Protein 3F8H (pdb70)

Structure (mmCIF, N/CA/C/O backbone):
data_3F8H
#
_entry.id   3F8H
#
_cell.length_a   63.310
_cell.length_b   63.310
_cell.length_c   196.090
_cell.angle_alpha   90.000
_cell.angle_beta   90.000
_cell.angle_gamma   90.000
#
_symmetry.space_group_name_H-M   'P 43 21 2'
#
loop_
_entity.id
_entity.type
_entity.pdbx_description
1 polymer 'putative polyketide cyclase'
2 non-polymer 'CALCIUM ION'
3 non-polymer (4S)-2-METHYL-2,4-PENTANEDIOL
4 non-polymer (4R)-2-METHYLPENTANE-2,4-DIOL
5 non-polymer 'ACETATE ION'
6 water water
#
loop_
_atom_site.group_PDB
_atom_site.id
_atom_site.type_symbol
_atom_site.label_atom_id
_atom_site.label_alt_id
_atom_site.label_comp_id
_atom_site.label_asym_id
_atom_site.label_entity_id
_atom_site.label_seq_id
_atom_site.pdbx_PDB_ins_code
_atom_site.Cartn_x
_atom_site.Cartn_y
_atom_site.Cartn_z
_atom_site.occupancy
_atom_site.B_iso_or_equiv
_atom_site.auth_seq_id
_atom_site.auth_comp_id
_atom_site.auth_asym_id
_atom_site.auth_atom_id
_atom_site.pdbx_PDB_model_num
ATOM 1 N N . ASN A 1 14 ? 23.628 6.518 40.340 1.00 72.05 -5 ASN A N 1
ATOM 2 C CA . ASN A 1 14 ? 23.102 7.481 39.324 1.00 71.22 -5 ASN A CA 1
ATOM 3 C C . ASN A 1 14 ? 23.953 7.577 38.051 1.00 69.00 -5 ASN A C 1
ATOM 4 O O . ASN A 1 14 ? 25.099 8.058 38.058 1.00 70.10 -5 ASN A O 1
ATOM 9 N N . LEU A 1 15 ? 23.393 7.109 36.945 1.00 65.41 -4 LEU A N 1
ATOM 10 C CA . LEU A 1 15 ? 24.122 7.224 35.673 1.00 61.55 -4 LEU A CA 1
ATOM 11 C C . LEU A 1 15 ? 23.591 8.325 34.776 1.00 53.86 -4 LEU A C 1
ATOM 12 O O . LEU A 1 15 ? 22.527 8.900 34.976 1.00 52.87 -4 LEU A O 1
ATOM 17 N N . TYR A 1 16 ? 24.415 8.585 33.788 1.00 46.17 -3 TYR A N 1
ATOM 18 C CA . TYR A 1 16 ? 24.186 9.628 32.837 1.00 41.68 -3 TYR A CA 1
ATOM 19 C C . TYR A 1 16 ? 23.892 9.130 31.427 1.00 38.29 -3 TYR A C 1
ATOM 20 O O . TYR A 1 16 ? 24.232 8.004 31.030 1.00 37.27 -3 TYR A O 1
ATOM 29 N N . PHE A 1 17 ? 23.205 9.976 30.677 1.00 38.46 -2 PHE A N 1
ATOM 30 C CA . PHE A 1 17 ? 23.048 9.697 29.265 1.00 37.30 -2 PHE A CA 1
ATOM 31 C C . PHE A 1 17 ? 23.286 10.993 28.545 1.00 38.14 -2 PHE A C 1
ATOM 32 O O . PHE A 1 17 ? 23.175 12.093 29.105 1.00 37.68 -2 PHE A O 1
ATOM 40 N N . GLN A 1 18 ? 23.624 10.835 27.278 1.00 38.88 -1 GLN A N 1
ATOM 41 C CA . GLN A 1 18 ? 23.849 11.937 26.399 1.00 40.05 -1 GLN A CA 1
ATOM 42 C C . GLN A 1 18 ? 22.745 12.061 25.398 1.00 40.86 -1 GLN A C 1
ATOM 43 O O . GLN A 1 18 ? 22.323 11.100 24.800 1.00 41.03 -1 GLN A O 1
ATOM 49 N N . GLY A 1 19 ? 22.209 13.258 25.302 1.00 43.27 0 GLY A N 1
ATOM 50 C CA . GLY A 1 19 ? 21.175 13.546 24.326 1.00 46.28 0 GLY A CA 1
ATOM 51 C C . GLY A 1 19 ? 21.985 14.114 23.180 1.00 50.62 0 GLY A C 1
ATOM 52 O O . GLY A 1 19 ? 22.308 15.313 23.170 1.00 53.30 0 GLY A O 1
ATOM 61 N N . ASN A 1 21 ? 21.222 14.363 19.908 1.00 55.69 2 ASN A N 1
ATOM 62 C CA . ASN A 1 21 ? 20.457 15.205 18.997 1.00 53.56 2 ASN A CA 1
ATOM 63 C C . ASN A 1 21 ? 19.880 16.323 19.793 1.00 51.08 2 ASN A C 1
ATOM 64 O O . ASN A 1 21 ? 18.960 16.162 20.537 1.00 54.82 2 ASN A O 1
ATOM 69 N N . ASP A 1 22 ? 20.431 17.480 19.563 1.00 49.93 3 ASP A N 1
ATOM 70 C CA . ASP A 1 22 ? 20.106 18.689 20.338 1.00 49.76 3 ASP A CA 1
ATOM 71 C C . ASP A 1 22 ? 19.140 19.635 19.646 1.00 45.51 3 ASP A C 1
ATOM 72 O O . ASP A 1 22 ? 19.387 20.850 19.444 1.00 44.53 3 ASP A O 1
ATOM 77 N N . THR A 1 23 ? 18.032 19.023 19.252 1.00 42.37 4 THR A N 1
ATOM 78 C CA . THR A 1 23 ? 16.951 19.703 18.543 1.00 41.15 4 THR A CA 1
ATOM 79 C C . THR A 1 23 ? 16.437 20.939 19.287 1.00 39.41 4 THR A C 1
ATOM 80 O O . THR A 1 23 ? 16.235 21.998 18.683 1.00 39.00 4 THR A O 1
ATOM 84 N N . ILE A 1 24 ? 16.316 20.831 20.604 1.00 38.06 5 ILE A N 1
ATOM 85 C CA . ILE A 1 24 ? 15.747 21.918 21.404 1.00 37.26 5 ILE A CA 1
ATOM 86 C C . ILE A 1 24 ? 16.720 23.115 21.422 1.00 38.48 5 ILE A C 1
ATOM 87 O O . ILE A 1 24 ? 16.330 24.274 21.220 1.00 39.29 5 ILE A O 1
ATOM 92 N N . ALA A 1 25 ? 17.993 22.809 21.620 1.00 39.04 6 ALA A N 1
ATOM 93 C CA . ALA A 1 25 ? 19.059 23.814 21.610 1.00 38.93 6 ALA A CA 1
ATOM 94 C C . ALA A 1 25 ? 19.119 24.509 20.241 1.00 39.73 6 ALA A C 1
ATOM 95 O O . ALA A 1 25 ? 19.202 25.724 20.148 1.00 40.17 6 ALA A O 1
ATOM 97 N N . ARG A 1 26 ? 19.026 23.728 19.180 1.00 40.28 7 ARG A N 1
ATOM 98 C CA A ARG A 1 26 ? 19.078 24.299 17.831 0.50 40.40 7 ARG A CA 1
ATOM 99 C CA B ARG A 1 26 ? 19.067 24.280 17.822 0.50 40.26 7 ARG A CA 1
ATOM 100 C C . ARG A 1 26 ? 17.905 25.234 17.597 1.00 40.73 7 ARG A C 1
ATOM 101 O O . ARG A 1 26 ? 18.063 26.324 17.043 1.00 40.09 7 ARG A O 1
ATOM 116 N N . TYR A 1 27 ? 16.758 24.813 18.092 1.00 39.84 8 TYR A N 1
ATOM 117 C CA . TYR A 1 27 ? 15.530 25.558 17.962 1.00 39.32 8 TYR A CA 1
ATOM 118 C C . TYR A 1 27 ? 15.639 26.933 18.611 1.00 41.01 8 TYR A C 1
ATOM 119 O O . TYR A 1 27 ? 15.307 27.959 18.012 1.00 40.70 8 TYR A O 1
ATOM 128 N N . PHE A 1 28 ? 16.133 26.956 19.836 1.00 41.28 9 PHE A N 1
ATOM 129 C CA . PHE A 1 28 ? 16.272 28.231 20.558 1.00 41.06 9 PHE A CA 1
ATOM 130 C C . PHE A 1 28 ? 17.405 29.082 20.053 1.00 41.22 9 PHE A C 1
ATOM 131 O O . PHE A 1 28 ? 17.320 30.305 20.072 1.00 41.50 9 PHE A O 1
ATOM 139 N N . ASP A 1 29 ? 18.471 28.423 19.618 1.00 40.73 10 ASP A N 1
ATOM 140 C CA . ASP A 1 29 ? 19.602 29.121 19.005 1.00 41.17 10 ASP A CA 1
ATOM 141 C C . ASP A 1 29 ? 19.128 29.827 17.733 1.00 40.14 10 ASP A C 1
ATOM 142 O O . ASP A 1 29 ? 19.505 30.969 17.452 1.00 39.16 10 ASP A O 1
ATOM 147 N N . ALA A 1 30 ? 18.294 29.145 16.964 1.00 38.25 11 ALA A N 1
ATOM 148 C CA . ALA A 1 30 ? 17.758 29.737 15.699 1.00 38.13 11 ALA A CA 1
ATOM 149 C C . ALA A 1 30 ? 16.888 30.962 16.043 1.00 38.53 11 ALA A C 1
ATOM 150 O O . ALA A 1 30 ? 16.982 32.027 15.438 1.00 39.16 11 ALA A O 1
ATOM 152 N N . PHE A 1 31 ? 16.038 30.793 17.046 1.00 40.91 12 PHE A N 1
ATOM 153 C CA . PHE A 1 31 ? 15.192 31.870 17.564 1.00 40.33 12 PHE A CA 1
ATOM 154 C C . PHE A 1 31 ? 16.016 33.116 17.877 1.00 40.34 12 PHE A C 1
ATOM 155 O O . PHE A 1 31 ? 15.714 34.208 17.430 1.00 40.63 12 PHE A O 1
ATOM 163 N N . ASN A 1 32 ? 17.072 32.920 18.651 1.00 41.49 13 ASN A N 1
ATOM 164 C CA . ASN A 1 32 ? 17.936 34.000 19.072 1.00 40.79 13 ASN A CA 1
ATOM 165 C C . ASN A 1 32 ? 18.611 34.701 17.896 1.00 42.30 13 ASN A C 1
ATOM 166 O O . ASN A 1 32 ? 18.916 35.888 17.976 1.00 41.73 13 ASN A O 1
ATOM 171 N N . ALA A 1 33 ? 18.876 33.927 16.844 1.00 41.99 14 ALA A N 1
ATOM 172 C CA . ALA A 1 33 ? 19.565 34.394 15.646 1.00 42.78 14 ALA A CA 1
ATOM 173 C C . ALA A 1 33 ? 18.590 35.001 14.669 1.00 43.99 14 ALA A C 1
ATOM 174 O O . ALA A 1 33 ? 18.976 35.521 13.634 1.00 45.47 14 ALA A O 1
ATOM 176 N N . GLY A 1 34 ? 17.322 34.900 14.989 1.00 43.21 15 GLY A N 1
ATOM 177 C CA . GLY A 1 34 ? 16.276 35.436 14.136 1.00 44.62 15 GLY A CA 1
ATOM 178 C C . GLY A 1 34 ? 16.123 34.596 12.878 1.00 45.67 15 GLY A C 1
ATOM 179 O O . GLY A 1 34 ? 15.710 35.077 11.816 1.00 46.02 15 GLY A O 1
ATOM 180 N N . ASP A 1 35 ? 16.472 33.325 13.013 1.00 42.27 16 ASP A N 1
ATOM 181 C CA . ASP A 1 35 ? 16.449 32.412 11.897 1.00 41.74 16 ASP A CA 1
ATOM 182 C C . ASP A 1 35 ? 15.267 31.495 11.906 1.00 41.22 16 ASP A C 1
ATOM 183 O O . ASP A 1 35 ? 15.357 30.370 12.353 1.00 40.89 16 ASP A O 1
ATOM 188 N N . THR A 1 36 ? 14.141 31.968 11.412 1.00 41.62 17 THR A N 1
ATOM 189 C CA . THR A 1 36 ? 12.943 31.111 11.405 1.00 41.95 17 THR A CA 1
ATOM 190 C C . THR A 1 36 ? 13.134 29.840 10.610 1.00 41.80 17 THR A C 1
ATOM 191 O O . THR A 1 36 ? 12.494 28.831 10.905 1.00 43.42 17 THR A O 1
ATOM 195 N N . ASP A 1 37 ? 14.013 29.882 9.613 1.00 41.02 18 ASP A N 1
ATOM 196 C CA . ASP A 1 37 ? 14.243 28.706 8.763 1.00 41.72 18 ASP A CA 1
ATOM 197 C C . ASP A 1 37 ? 14.857 27.619 9.635 1.00 41.73 18 ASP A C 1
ATOM 198 O O . ASP A 1 37 ? 14.515 26.450 9.539 1.00 39.72 18 ASP A O 1
ATOM 203 N N . GLY A 1 38 ? 15.715 28.055 10.540 1.00 41.33 19 GLY A N 1
ATOM 204 C CA . GLY A 1 38 ? 16.370 27.128 11.448 1.00 42.83 19 GLY A CA 1
ATOM 205 C C . GLY A 1 38 ? 15.386 26.523 12.425 1.00 42.35 19 GLY A C 1
ATOM 206 O O . GLY A 1 38 ? 15.481 25.348 12.785 1.00 42.85 19 GLY A O 1
ATOM 215 N N . LEU A 1 40 ? 12.068 26.198 11.888 1.00 40.07 21 LEU A N 1
ATOM 216 C CA . LEU A 1 40 ? 11.140 25.370 11.131 1.00 41.10 21 LEU A CA 1
ATOM 217 C C . LEU A 1 40 ? 11.718 24.001 10.846 1.00 41.37 21 LEU A C 1
ATOM 218 O O . LEU A 1 40 ? 11.010 22.975 10.845 1.00 41.59 21 LEU A O 1
ATOM 223 N N . ALA A 1 41 ? 13.017 24.009 10.633 1.00 39.44 22 ALA A N 1
ATOM 224 C CA . ALA A 1 41 ? 13.769 22.797 10.320 1.00 41.73 22 ALA A CA 1
ATOM 225 C C . ALA A 1 41 ? 13.800 21.792 11.513 1.00 42.26 22 ALA A C 1
ATOM 226 O O . ALA A 1 41 ? 14.054 20.591 11.362 1.00 40.61 22 ALA A O 1
ATOM 228 N N . CYS A 1 42 ? 13.534 22.313 12.693 1.00 41.12 23 CYS A N 1
ATOM 229 C CA . CYS A 1 42 ? 13.523 21.514 13.928 1.00 41.08 23 CYS A CA 1
ATOM 230 C C . CYS A 1 42 ? 12.187 20.837 14.183 1.00 42.86 23 CYS A C 1
ATOM 231 O O . CYS A 1 42 ? 12.036 20.016 15.096 1.00 42.49 23 CYS A O 1
ATOM 234 N N . LEU A 1 43 ? 11.208 21.211 13.375 1.00 42.97 24 LEU A N 1
ATOM 235 C CA . LEU A 1 43 ? 9.847 20.732 13.549 1.00 42.98 24 LEU A CA 1
ATOM 236 C C . LEU A 1 43 ? 9.378 19.678 12.573 1.00 44.21 24 LEU A C 1
ATOM 237 O O . LEU A 1 43 ? 9.752 19.674 11.406 1.00 41.87 24 LEU A O 1
ATOM 242 N N . SER A 1 44 ? 8.482 18.828 13.066 1.00 43.45 25 SER A N 1
ATOM 243 C CA . SER A 1 44 ? 7.806 17.848 12.203 1.00 45.79 25 SER A CA 1
ATOM 244 C C . SER A 1 44 ? 6.702 18.537 11.388 1.00 44.83 25 SER A C 1
ATOM 245 O O . SER A 1 44 ? 6.207 19.602 11.745 1.00 42.57 25 SER A O 1
ATOM 248 N N . GLU A 1 45 ? 6.339 17.890 10.281 1.00 45.14 26 GLU A N 1
ATOM 249 C CA . GLU A 1 45 ? 5.314 18.400 9.378 1.00 45.97 26 GLU A CA 1
ATOM 250 C C . GLU A 1 45 ? 3.989 18.489 10.095 1.00 44.25 26 GLU A C 1
ATOM 251 O O . GLU A 1 45 ? 3.126 19.296 9.773 1.00 44.87 26 GLU A O 1
ATOM 257 N N . ASP A 1 46 ? 3.841 17.664 11.109 1.00 43.60 27 ASP A N 1
ATOM 258 C CA . ASP A 1 46 ? 2.572 17.619 11.889 1.00 44.07 27 ASP A CA 1
ATOM 259 C C . ASP A 1 46 ? 2.658 18.306 13.266 1.00 42.70 27 ASP A C 1
ATOM 260 O O . ASP A 1 46 ? 1.845 18.122 14.173 1.00 43.32 27 ASP A O 1
ATOM 265 N N . VAL A 1 47 ? 3.625 19.178 13.384 1.00 40.19 28 VAL A N 1
ATOM 266 C CA . VAL A 1 47 ? 3.838 19.881 14.658 1.00 39.00 28 VAL A CA 1
ATOM 267 C C . VAL A 1 47 ? 2.550 20.552 15.188 1.00 41.43 28 VAL A C 1
ATOM 268 O O . VAL A 1 47 ? 1.807 21.209 14.458 1.00 41.76 28 VAL A O 1
ATOM 272 N N . ALA A 1 48 ? 2.290 20.290 16.468 1.00 40.23 29 ALA A N 1
ATOM 273 C CA . ALA A 1 48 ? 1.198 20.860 17.198 1.00 40.82 29 ALA A CA 1
ATOM 274 C C . ALA A 1 48 ? 1.716 21.918 18.140 1.00 41.47 29 ALA A C 1
ATOM 275 O O . ALA A 1 48 ? 2.328 21.625 19.167 1.00 43.05 29 ALA A O 1
ATOM 277 N N . HIS A 1 49 ? 1.386 23.164 17.782 1.00 41.43 30 HIS A N 1
ATOM 278 C CA . HIS A 1 49 ? 1.738 24.355 18.529 1.00 40.40 30 HIS A CA 1
ATOM 279 C C . HIS A 1 49 ? 0.542 24.739 19.385 1.00 42.81 30 HIS A C 1
ATOM 280 O O . HIS A 1 49 ? -0.505 25.199 18.922 1.00 41.36 30 HIS A O 1
ATOM 287 N N . HIS A 1 50 ? 0.716 24.471 20.667 1.00 43.04 31 HIS A N 1
ATOM 288 C CA . HIS A 1 50 ? -0.345 24.681 21.657 1.00 44.39 31 HIS A CA 1
ATOM 289 C C . HIS A 1 50 ? -0.304 26.101 22.163 1.00 44.50 31 HIS A C 1
ATOM 290 O O . HIS A 1 50 ? 0.434 26.414 23.079 1.00 46.70 31 HIS A O 1
ATOM 297 N N . VAL A 1 51 ? -1.114 26.947 21.549 1.00 44.70 32 VAL A N 1
ATOM 298 C CA . VAL A 1 51 ? -1.193 28.352 21.975 1.00 45.41 32 VAL A CA 1
ATOM 299 C C . VAL A 1 51 ? -2.066 28.322 23.229 1.00 45.23 32 VAL A C 1
ATOM 300 O O . VAL A 1 51 ? -1.749 28.882 24.285 1.00 43.40 32 VAL A O 1
ATOM 304 N N . ASN A 1 52 ? -3.121 27.549 23.080 1.00 46.33 33 ASN A N 1
ATOM 305 C CA . ASN A 1 52 ? -4.015 27.171 24.193 1.00 47.58 33 ASN A CA 1
ATOM 306 C C . ASN A 1 52 ? -4.933 26.012 23.790 1.00 47.74 33 ASN A C 1
ATOM 307 O O . ASN A 1 52 ? -4.958 25.612 22.612 1.00 46.44 33 ASN A O 1
ATOM 312 N N . GLU A 1 53 ? -5.661 25.486 24.765 1.00 48.35 34 GLU A N 1
ATOM 313 C CA . GLU A 1 53 ? -6.500 24.262 24.544 1.00 49.34 34 GLU A CA 1
ATOM 314 C C . GLU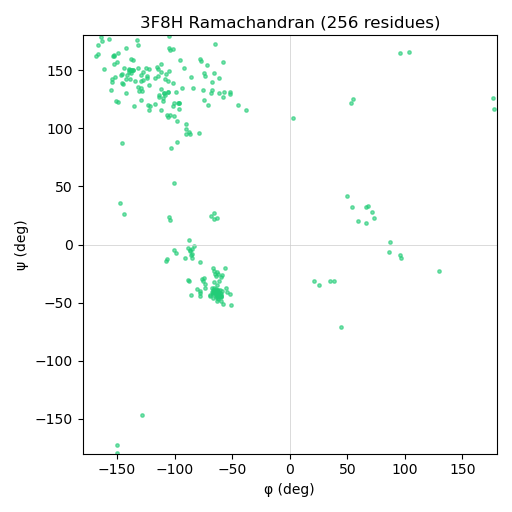 A 1 53 ? -7.415 24.387 23.362 1.00 47.45 34 GLU A C 1
ATOM 315 O O . GLU A 1 53 ? -7.608 23.457 22.576 1.00 45.74 34 GLU A O 1
ATOM 321 N N . GLY A 1 54 ? -8.006 25.557 23.272 1.00 47.27 35 GLY A N 1
ATOM 322 C CA . GLY A 1 54 ? -8.977 25.838 22.224 1.00 45.90 35 GLY A CA 1
ATOM 323 C C . GLY A 1 54 ? -8.313 26.251 20.929 1.00 45.78 35 GLY A C 1
ATOM 324 O O . GLY A 1 54 ? -8.970 26.449 19.933 1.00 47.27 35 GLY A O 1
ATOM 325 N N . ASN A 1 55 ? -6.997 26.328 20.938 1.00 45.68 36 ASN A N 1
ATOM 326 C CA . ASN A 1 55 ? -6.274 26.857 19.775 1.00 46.76 36 ASN A CA 1
ATOM 327 C C . ASN A 1 55 ? -4.940 26.175 19.565 1.00 45.12 36 ASN A C 1
ATOM 328 O O . ASN A 1 55 ? -3.921 26.591 20.102 1.00 42.06 36 ASN A O 1
ATOM 333 N N . ILE A 1 56 ? -4.990 25.062 18.833 1.00 43.73 37 ILE A N 1
ATOM 334 C CA . ILE A 1 56 ? -3.806 24.289 18.549 1.00 42.23 37 ILE A CA 1
ATOM 335 C C . ILE A 1 56 ? -3.519 24.399 17.074 1.00 41.76 37 ILE A C 1
ATOM 336 O O . ILE A 1 56 ? -4.274 23.954 16.221 1.00 39.94 37 ILE A O 1
ATOM 341 N N . ARG A 1 57 ? -2.382 25.000 16.788 1.00 41.08 38 ARG A N 1
ATOM 342 C CA . ARG A 1 57 ? -2.022 25.282 15.415 1.00 39.14 38 ARG A CA 1
ATOM 343 C C . ARG A 1 57 ? -1.119 24.184 14.962 1.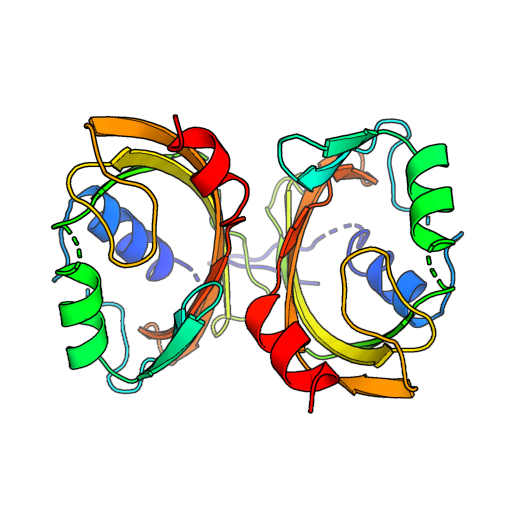00 38.73 38 ARG A C 1
ATOM 344 O O . ARG A 1 57 ? -0.060 23.967 15.522 1.00 39.71 38 ARG A O 1
ATOM 352 N N . VAL A 1 58 ? -1.524 23.512 13.909 1.00 38.54 39 VAL A N 1
ATOM 353 C CA . VAL A 1 58 ? -0.781 22.370 13.421 1.00 41.04 39 VAL A CA 1
ATOM 354 C C . VAL A 1 58 ? -0.068 22.629 12.109 1.00 41.51 39 VAL A C 1
ATOM 355 O O . VAL A 1 58 ? -0.649 23.128 11.152 1.00 42.31 39 VAL A O 1
ATOM 359 N N . GLY A 1 59 ? 1.210 22.290 12.073 1.00 42.16 40 GLY A N 1
ATOM 360 C CA . GLY A 1 59 ? 1.946 22.341 10.813 1.00 40.77 40 GLY A CA 1
ATOM 361 C C . GLY A 1 59 ? 2.869 23.535 10.695 1.00 41.82 40 GLY A C 1
ATOM 362 O O . GLY A 1 59 ? 2.750 24.514 11.403 1.00 43.05 40 GLY A O 1
ATOM 363 N N . LYS A 1 60 ? 3.748 23.429 9.712 1.00 42.14 41 LYS A N 1
ATOM 364 C CA . LYS A 1 60 ? 4.781 24.420 9.491 1.00 42.41 41 LYS A CA 1
ATOM 365 C C . LYS A 1 60 ? 4.305 25.701 8.850 1.00 42.13 41 LYS A C 1
ATOM 366 O O . LYS A 1 60 ? 4.886 26.729 9.089 1.00 44.01 41 LYS A O 1
ATOM 372 N N . GLU A 1 61 ? 3.262 25.638 8.029 1.00 44.12 42 GLU A N 1
ATOM 373 C CA . GLU A 1 61 ? 2.687 26.863 7.417 1.00 41.95 42 GLU A CA 1
ATOM 374 C C . GLU A 1 61 ? 2.147 27.792 8.487 1.00 43.07 42 GLU A C 1
ATOM 375 O O . GLU A 1 61 ? 2.445 29.006 8.504 1.00 42.07 42 GLU A O 1
ATOM 381 N N . LYS A 1 62 ? 1.399 27.216 9.424 1.00 41.10 43 LYS A N 1
ATOM 382 C CA . LYS A 1 62 ? 0.876 27.994 10.564 1.00 40.17 43 LYS A CA 1
ATOM 383 C C . LYS A 1 62 ? 2.019 28.534 11.436 1.00 38.57 43 LYS A C 1
ATOM 384 O O . LYS A 1 62 ? 1.993 29.657 11.918 1.00 39.72 43 LYS A O 1
ATOM 390 N N . PHE A 1 63 ? 3.031 27.712 11.640 1.00 36.94 44 PHE A N 1
ATOM 391 C CA . PHE A 1 63 ? 4.126 28.105 12.516 1.00 37.52 44 PHE A CA 1
ATOM 392 C C . PHE A 1 63 ? 4.913 29.262 11.896 1.00 37.79 44 PHE A C 1
ATOM 393 O O . PHE A 1 63 ? 5.291 30.192 12.584 1.00 37.49 44 PHE A O 1
ATOM 401 N N . ALA A 1 64 ? 5.136 29.187 10.600 1.00 37.21 45 ALA A N 1
ATOM 402 C CA . ALA A 1 64 ? 5.851 30.251 9.897 1.00 38.22 45 ALA A CA 1
ATOM 403 C C . ALA A 1 64 ? 5.078 31.564 9.993 1.00 38.87 45 ALA A C 1
ATOM 404 O O . ALA A 1 64 ? 5.669 32.626 10.242 1.00 40.18 45 ALA A O 1
ATOM 406 N N . ALA A 1 65 ? 3.760 31.488 9.844 1.00 38.97 46 ALA A N 1
ATOM 407 C CA . ALA A 1 65 ? 2.902 32.694 9.946 1.00 38.71 46 ALA A CA 1
ATOM 408 C C . ALA A 1 65 ? 2.985 33.275 11.353 1.00 40.22 46 ALA A C 1
ATOM 409 O O . ALA A 1 65 ? 3.056 34.480 11.571 1.00 39.18 46 ALA A O 1
ATOM 411 N N . PHE A 1 66 ? 3.018 32.365 12.298 1.00 39.49 47 PHE A N 1
ATOM 412 C CA . PHE A 1 66 ? 3.127 32.718 13.711 1.00 41.05 47 PHE A CA 1
ATOM 413 C C . PHE A 1 66 ? 4.466 33.440 14.003 1.00 41.43 47 PHE A C 1
ATOM 414 O O . PHE A 1 66 ? 4.511 34.444 14.690 1.00 41.11 47 PHE A O 1
ATOM 422 N N . CYS A 1 67 ? 5.547 32.929 13.429 1.00 41.21 48 CYS A N 1
ATOM 423 C CA . CYS A 1 67 ? 6.860 33.564 13.607 1.00 41.11 48 CYS A CA 1
ATOM 424 C C . CYS A 1 67 ? 6.864 34.951 12.993 1.00 41.44 48 CYS A C 1
ATOM 425 O O . CYS A 1 67 ? 7.442 35.860 13.540 1.00 39.90 48 CYS A O 1
ATOM 428 N N . ALA A 1 68 ? 6.195 35.097 11.858 1.00 40.62 49 ALA A N 1
ATOM 429 C CA . ALA A 1 68 ? 6.122 36.408 11.192 1.00 39.92 49 ALA A CA 1
ATOM 430 C C . ALA A 1 68 ? 5.391 37.401 12.093 1.00 40.06 49 ALA A C 1
ATOM 431 O O . ALA A 1 68 ? 5.747 38.590 12.245 1.00 39.37 49 ALA A O 1
ATOM 433 N N . HIS A 1 69 ? 4.359 36.887 12.717 1.00 41.11 50 HIS A N 1
ATOM 434 C CA . HIS A 1 69 ? 3.568 37.700 13.627 1.00 42.48 50 HIS A CA 1
ATOM 435 C C . HIS A 1 69 ? 4.462 38.140 14.784 1.00 41.54 50 HIS A C 1
ATOM 436 O O . HIS A 1 69 ? 4.500 39.318 15.158 1.00 42.51 50 HIS A O 1
ATOM 451 N N . SER A 1 71 ? 7.576 38.358 14.878 1.00 43.12 52 SER A N 1
ATOM 452 C CA . SER A 1 71 ? 8.700 39.112 14.330 1.00 44.75 52 SER A CA 1
ATOM 453 C C . SER A 1 71 ? 8.329 40.589 14.214 1.00 44.71 52 SER A C 1
ATOM 454 O O . SER A 1 71 ? 9.135 41.529 14.396 1.00 43.76 52 SER A O 1
ATOM 457 N N . HIS A 1 72 ? 7.044 40.768 13.982 1.00 42.77 53 HIS A N 1
ATOM 458 C CA . HIS A 1 72 ? 6.471 42.085 13.817 1.00 42.89 53 HIS A CA 1
ATOM 459 C C . HIS A 1 72 ? 6.287 42.762 15.178 1.00 41.20 53 HIS A C 1
ATOM 460 O O . HIS A 1 72 ? 6.597 43.903 15.356 1.00 38.45 53 HIS A O 1
ATOM 467 N N . CYS A 1 73 ? 5.835 42.000 16.146 1.00 41.16 54 CYS A N 1
ATOM 468 C CA . CYS A 1 73 ? 5.470 42.586 17.437 1.00 43.52 54 CYS A CA 1
ATOM 469 C C . CYS A 1 73 ? 6.578 42.705 18.459 1.00 44.11 54 CYS A C 1
ATOM 470 O O . CYS A 1 73 ? 6.564 43.614 19.293 1.00 44.76 54 CYS A O 1
ATOM 473 N N . TYR A 1 74 ? 7.520 41.780 18.392 1.00 43.95 55 TYR A N 1
ATOM 474 C CA . TYR A 1 74 ? 8.557 41.670 19.428 1.00 44.20 55 TYR A CA 1
ATOM 475 C C . TYR A 1 74 ? 9.934 41.383 18.918 1.00 43.90 55 TYR A C 1
ATOM 476 O O . TYR A 1 74 ? 10.105 40.703 17.922 1.00 42.52 55 TYR A O 1
ATOM 485 N N . LYS A 1 75 ? 10.910 41.906 19.649 1.00 43.95 56 LYS A N 1
ATOM 486 C CA . LYS A 1 75 ? 12.311 41.504 19.455 1.00 44.86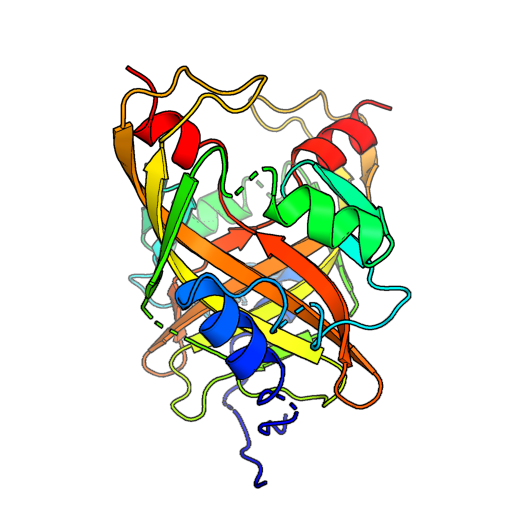 56 LYS A CA 1
ATOM 487 C C . LYS A 1 75 ? 12.794 41.004 20.801 1.00 44.08 56 LYS A C 1
ATOM 488 O O . LYS A 1 75 ? 12.817 41.759 21.764 1.00 44.70 56 LYS A O 1
ATOM 494 N N . GLU A 1 76 ? 13.208 39.745 20.835 1.00 42.98 57 GLU A N 1
ATOM 495 C CA . GLU A 1 76 ? 13.595 39.094 22.067 1.00 45.10 57 GLU A CA 1
ATOM 496 C C . GLU A 1 76 ? 14.833 38.249 21.944 1.00 45.11 57 GLU A C 1
ATOM 497 O O . GLU A 1 76 ? 15.145 37.705 20.888 1.00 44.65 57 GLU A O 1
ATOM 503 N N . GLU A 1 77 ? 15.537 38.167 23.062 1.00 43.19 58 GLU A N 1
ATOM 504 C CA . GLU A 1 77 ? 16.664 37.256 23.197 1.00 44.44 58 GLU A CA 1
ATOM 505 C C . GLU A 1 77 ? 16.468 36.398 24.452 1.00 43.35 58 GLU A C 1
ATOM 506 O O . GLU A 1 77 ? 15.979 36.840 25.495 1.00 43.99 58 GLU A O 1
ATOM 512 N N . LEU A 1 78 ? 16.844 35.147 24.332 1.00 42.75 59 LEU A N 1
ATOM 513 C CA . LEU A 1 78 ? 16.684 34.201 25.419 1.00 42.80 59 LEU A CA 1
ATOM 514 C C . LEU A 1 78 ? 18.032 33.916 26.050 1.00 44.26 59 LEU A C 1
ATOM 515 O O . LEU A 1 78 ? 19.022 33.652 25.347 1.00 46.40 59 LEU A O 1
ATOM 520 N N . THR A 1 79 ? 18.065 33.997 27.377 1.00 41.90 60 THR A N 1
ATOM 521 C CA . THR A 1 79 ? 19.282 33.771 28.152 1.00 41.18 60 THR A CA 1
ATOM 522 C C . THR A 1 79 ? 18.998 32.823 29.298 1.00 42.01 60 THR A C 1
ATOM 523 O O . THR A 1 79 ? 17.852 32.452 29.512 1.00 42.38 60 THR A O 1
ATOM 527 N N . ASP A 1 80 ? 20.058 32.392 29.975 1.00 41.13 61 ASP A N 1
ATOM 528 C CA . ASP A 1 80 ? 19.958 31.493 31.136 1.00 43.21 61 ASP A CA 1
ATOM 529 C C . ASP A 1 80 ? 19.193 30.216 30.812 1.00 43.52 61 ASP A C 1
ATOM 530 O O . ASP A 1 80 ? 18.411 29.737 31.585 1.00 41.38 61 ASP A O 1
ATOM 543 N N . VAL A 1 82 ? 18.194 26.504 30.383 1.00 42.04 63 VAL A N 1
ATOM 544 C CA . VAL A 1 82 ? 18.457 25.153 30.910 1.00 40.64 63 VAL A CA 1
ATOM 545 C C . VAL A 1 82 ? 17.526 24.205 30.189 1.00 40.77 63 VAL A C 1
ATOM 546 O O . VAL A 1 82 ? 16.349 24.452 30.120 1.00 39.42 63 VAL A O 1
ATOM 550 N N . ILE A 1 83 ? 18.079 23.159 29.586 1.00 41.12 64 ILE A N 1
ATOM 551 C CA . ILE A 1 83 ? 17.293 22.182 28.818 1.00 37.59 64 ILE A CA 1
ATOM 552 C C . ILE A 1 83 ? 17.290 20.848 29.522 1.00 37.91 64 ILE A C 1
ATOM 553 O O . ILE A 1 83 ? 18.306 20.392 30.034 1.00 40.74 64 ILE A O 1
ATOM 558 N N . PHE A 1 84 ? 16.098 20.269 29.604 1.00 40.04 65 PHE A N 1
ATOM 559 C CA . PHE A 1 84 ? 15.882 18.971 30.275 1.00 38.64 65 PHE A CA 1
ATOM 560 C C . PHE A 1 84 ? 15.426 17.934 29.250 1.00 41.71 65 PHE A C 1
ATOM 561 O O . PHE A 1 84 ? 14.801 18.250 28.244 1.00 44.71 65 PHE A O 1
ATOM 569 N N . ALA A 1 85 ? 15.724 16.684 29.540 1.00 41.17 66 ALA A N 1
ATOM 570 C CA . ALA A 1 85 ? 15.396 15.573 28.611 1.00 42.56 66 ALA A CA 1
ATOM 571 C C . ALA A 1 85 ? 14.938 14.313 29.283 1.00 42.22 66 ALA A C 1
ATOM 572 O O . ALA A 1 85 ? 15.087 14.124 30.460 1.00 42.04 66 ALA A O 1
ATOM 574 N N . THR A 1 86 ? 14.427 13.414 28.463 1.00 43.86 67 THR A N 1
ATOM 575 C CA . THR A 1 86 ? 14.085 12.055 28.906 1.00 42.67 67 THR A CA 1
ATOM 576 C C . THR A 1 86 ? 15.001 11.076 28.179 1.00 42.16 67 THR A C 1
ATOM 577 O O . THR A 1 86 ? 15.455 11.348 27.081 1.00 40.97 67 THR A O 1
ATOM 581 N N . PRO A 1 87 ? 15.297 9.931 28.790 1.00 42.42 68 PRO A N 1
ATOM 582 C CA . PRO A 1 87 ? 16.219 9.010 28.167 1.00 43.63 68 PRO A CA 1
ATOM 583 C C . PRO A 1 87 ? 15.806 8.511 26.793 1.00 43.03 68 PRO A C 1
ATOM 584 O O . PRO A 1 87 ? 16.661 8.242 25.985 1.00 43.24 68 PRO A O 1
ATOM 588 N N . ASP A 1 88 ? 14.519 8.492 26.507 1.00 43.86 69 ASP A N 1
ATOM 589 C CA . ASP A 1 88 ? 14.033 7.981 25.202 1.00 43.48 69 ASP A CA 1
ATOM 590 C C . ASP A 1 88 ? 13.982 9.053 24.161 1.00 44.01 69 ASP A C 1
ATOM 591 O O . ASP A 1 88 ? 13.655 8.818 23.004 1.00 44.05 69 ASP A O 1
ATOM 596 N N . ALA A 1 89 ? 14.319 10.247 24.606 1.00 43.00 70 ALA A N 1
ATOM 597 C CA . ALA A 1 89 ? 14.389 11.416 23.741 1.00 44.45 70 ALA A CA 1
ATOM 598 C C . ALA A 1 89 ? 13.064 11.911 23.129 1.00 43.51 70 ALA A C 1
ATOM 599 O O . ALA A 1 89 ? 13.090 12.684 22.187 1.00 44.48 70 ALA A O 1
ATOM 601 N N . THR A 1 90 ? 11.935 11.513 23.701 1.00 42.20 71 THR A N 1
ATOM 602 C CA . THR A 1 90 ? 10.629 11.870 23.137 1.00 41.27 71 THR A CA 1
ATOM 603 C C . THR A 1 90 ? 9.945 13.025 23.828 1.00 40.44 71 THR A C 1
ATOM 604 O O . THR A 1 90 ? 8.849 13.477 23.427 1.00 39.34 71 THR A O 1
ATOM 608 N N . ARG A 1 91 ? 10.576 13.467 24.889 1.00 38.19 72 ARG A N 1
ATOM 609 C CA . ARG A 1 91 ? 10.046 14.604 25.655 1.00 39.39 72 ARG A CA 1
ATOM 610 C C . ARG A 1 91 ? 11.194 15.483 26.115 1.00 39.57 72 ARG A C 1
ATOM 611 O O . ARG A 1 91 ? 12.283 14.992 26.459 1.00 41.15 72 ARG A O 1
ATOM 619 N N . ALA A 1 92 ? 10.927 16.778 26.168 1.00 39.70 73 ALA A N 1
ATOM 620 C CA . ALA A 1 92 ? 11.898 17.771 26.643 1.00 39.25 73 ALA A CA 1
ATOM 621 C C . ALA A 1 92 ? 11.213 18.992 27.233 1.00 38.22 73 ALA A C 1
ATOM 622 O O . ALA A 1 92 ? 10.028 19.201 27.045 1.00 38.32 73 ALA A O 1
ATOM 624 N N . ALA A 1 93 ? 12.000 19.733 27.995 1.00 38.25 74 ALA A N 1
ATOM 625 C CA . ALA A 1 93 ? 11.582 20.938 28.690 1.00 40.92 74 ALA A CA 1
ATOM 626 C C . ALA A 1 93 ? 12.709 21.936 28.682 1.00 41.86 74 ALA A C 1
ATOM 627 O O . ALA A 1 93 ? 13.846 21.585 28.567 1.00 40.62 74 ALA A O 1
ATOM 629 N N . ALA A 1 94 ? 12.350 23.206 28.736 1.00 42.81 75 ALA A N 1
ATOM 630 C CA . ALA A 1 94 ? 13.367 24.237 28.802 1.00 43.38 75 ALA A CA 1
ATOM 631 C C . ALA A 1 94 ? 12.871 25.374 29.638 1.00 41.97 75 ALA A C 1
ATOM 632 O O . ALA A 1 94 ? 11.708 25.769 29.548 1.00 40.42 75 ALA A O 1
ATOM 634 N N . GLU A 1 95 ? 13.773 25.886 30.456 1.00 39.85 76 GLU A N 1
ATOM 635 C CA . GLU A 1 95 ? 13.493 27.060 31.287 1.00 38.59 76 GLU A CA 1
ATOM 636 C C . GLU A 1 95 ? 14.518 28.127 30.933 1.00 39.29 76 GLU A C 1
ATOM 637 O O . GLU A 1 95 ? 15.715 27.851 30.730 1.00 38.57 76 GLU A O 1
ATOM 643 N N . TYR A 1 96 ? 14.053 29.357 30.816 1.00 38.21 77 TYR A N 1
ATOM 644 C CA . TYR A 1 96 ? 14.934 30.433 30.360 1.00 38.75 77 TYR A CA 1
ATOM 645 C C . TYR A 1 96 ? 14.347 31.798 30.693 1.00 39.43 77 TYR A C 1
ATOM 646 O O . TYR A 1 96 ? 13.220 31.920 31.174 1.00 39.34 77 TYR A O 1
ATOM 655 N N . THR A 1 97 ? 15.161 32.790 30.394 1.00 39.05 78 THR A N 1
ATOM 656 C CA . THR A 1 97 ? 14.855 34.207 30.588 1.00 41.87 78 THR A CA 1
ATOM 657 C C . THR A 1 97 ? 14.654 34.913 29.250 1.00 43.14 78 THR A C 1
ATOM 658 O O . THR A 1 97 ? 15.477 34.840 28.352 1.00 43.06 78 THR A O 1
ATOM 662 N N . VAL A 1 98 ? 13.488 35.519 29.131 1.00 42.66 79 VAL A N 1
ATOM 663 C CA . VAL A 1 98 ? 13.128 36.305 27.961 1.00 42.48 79 VAL A CA 1
ATOM 664 C C . VAL A 1 98 ? 13.391 37.780 28.213 1.00 44.15 79 VAL A C 1
ATOM 665 O O . VAL A 1 98 ? 12.877 38.360 29.169 1.00 45.35 79 VAL A O 1
ATOM 669 N N . ASN A 1 99 ? 14.226 38.345 27.348 1.00 42.41 80 ASN A N 1
ATOM 670 C CA . ASN A 1 99 ? 14.564 39.757 27.340 1.00 43.93 80 ASN A CA 1
ATOM 671 C C . ASN A 1 99 ? 14.093 40.347 26.023 1.00 43.74 80 ASN A C 1
ATOM 672 O O . ASN A 1 99 ? 14.527 39.893 24.975 1.00 45.24 80 ASN A O 1
ATOM 677 N N . GLY A 1 100 ? 13.211 41.339 26.075 1.00 41.76 81 GLY A N 1
ATOM 678 C CA . GLY A 1 100 ? 12.703 41.966 24.848 1.00 39.97 81 GLY A CA 1
ATOM 679 C C . GLY A 1 100 ? 12.284 43.416 24.861 1.00 40.10 81 GLY A C 1
ATOM 680 O O . GLY A 1 100 ? 12.329 44.100 25.847 1.00 40.99 81 GLY A O 1
ATOM 681 N N . THR A 1 101 ? 11.841 43.807 23.678 1.00 38.57 82 THR A N 1
ATOM 682 C CA . THR A 1 101 ? 11.272 45.112 23.359 1.00 40.03 82 THR A CA 1
ATOM 683 C C . THR A 1 101 ? 9.977 44.883 22.602 1.00 40.59 82 THR A C 1
ATOM 684 O O . THR A 1 101 ? 9.915 44.086 21.665 1.00 39.83 82 THR A O 1
ATOM 688 N N . TYR A 1 102 ? 8.945 45.592 23.038 1.00 40.41 83 TYR A N 1
ATOM 689 C CA . TYR A 1 102 ? 7.597 45.496 22.438 1.00 39.93 83 TYR A CA 1
ATOM 690 C C . TYR A 1 102 ? 7.522 46.532 21.331 1.00 40.46 83 TYR A C 1
ATOM 691 O O . TYR A 1 102 ? 7.418 47.758 21.566 1.00 41.84 83 TYR A O 1
ATOM 700 N N . LEU A 1 103 ? 7.628 46.002 20.113 1.00 41.07 84 LEU A N 1
ATOM 701 C CA . LEU A 1 103 ? 7.759 46.792 18.873 1.00 40.58 84 LEU A CA 1
ATOM 702 C C . LEU A 1 103 ? 6.462 47.248 18.259 1.00 40.60 84 LEU A C 1
ATOM 703 O O . LEU A 1 103 ? 6.346 48.370 17.802 1.00 39.66 84 LEU A O 1
ATOM 708 N N . ALA A 1 104 ? 5.501 46.345 18.216 1.00 40.88 85 ALA A N 1
ATOM 709 C CA . ALA A 1 104 ? 4.200 46.655 17.633 1.00 41.43 85 ALA A CA 1
ATOM 710 C C . ALA A 1 104 ? 3.097 45.926 18.344 1.00 41.14 85 ALA A C 1
ATOM 711 O O . ALA A 1 104 ? 3.269 44.822 18.803 1.00 41.67 85 ALA A O 1
ATOM 713 N N . THR A 1 105 ? 1.951 46.562 18.430 1.00 42.21 86 THR A N 1
ATOM 714 C CA . THR A 1 105 ? 0.836 46.025 19.213 1.00 43.56 86 THR A CA 1
ATOM 715 C C . THR A 1 105 ? 0.312 44.681 18.764 1.00 46.29 86 THR A C 1
ATOM 716 O O . THR A 1 105 ? 0.065 44.432 17.578 1.00 47.39 86 THR A O 1
ATOM 720 N N . ASP A 1 106 ? 0.193 43.799 19.743 1.00 45.98 87 ASP A N 1
ATOM 721 C CA . ASP A 1 106 ? -0.336 42.454 19.529 1.00 48.30 87 ASP A CA 1
ATOM 722 C C . ASP A 1 106 ? -1.781 42.471 20.005 1.00 51.75 87 ASP A C 1
ATOM 723 O O . ASP A 1 106 ? -2.076 42.785 21.157 1.00 53.06 87 ASP A O 1
ATOM 728 N N . GLU A 1 107 ? -2.676 42.181 19.075 1.00 53.93 88 GLU A N 1
ATOM 729 C CA . GLU A 1 107 ? -4.131 42.232 19.311 1.00 54.33 88 GLU A CA 1
ATOM 730 C C . GLU A 1 107 ? -4.569 41.745 20.671 1.00 54.14 88 GLU A C 1
ATOM 731 O O . GLU A 1 107 ? -4.439 40.576 21.015 1.00 54.94 88 GLU A O 1
ATOM 733 N N . GLY A 1 108 ? -5.122 42.664 21.439 1.00 54.44 89 GLY A N 1
ATOM 734 C CA . GLY A 1 108 ? -5.665 42.321 22.753 1.00 52.98 89 GLY A CA 1
ATOM 735 C C . GLY A 1 108 ? -4.699 42.560 23.882 1.00 51.46 89 GLY A C 1
ATOM 736 O O . GLY A 1 108 ? -5.050 42.453 25.039 1.00 51.48 89 GLY A O 1
ATOM 737 N N . LEU A 1 109 ? -3.471 42.864 23.517 1.00 48.91 90 LEU A N 1
ATOM 738 C CA . LEU A 1 109 ? -2.430 43.174 24.498 1.00 47.24 90 LEU A CA 1
ATOM 739 C C . LEU A 1 109 ? -2.248 44.692 24.567 1.00 47.15 90 LEU A C 1
ATOM 740 O O . LEU A 1 109 ? -2.808 45.408 23.751 1.00 46.79 90 LEU A O 1
ATOM 745 N N . PRO A 1 110 ? -1.511 45.205 25.563 1.00 46.22 91 PRO A N 1
ATOM 746 C CA . PRO A 1 110 ? -1.423 46.659 25.553 1.00 45.38 91 PRO A CA 1
ATOM 747 C C . PRO A 1 110 ? -0.705 47.253 24.367 1.00 45.40 91 PRO A C 1
ATOM 748 O O . PRO A 1 110 ? -0.069 46.566 23.569 1.00 43.06 91 PRO A O 1
ATOM 752 N N . GLU A 1 111 ? -0.785 48.568 24.304 1.00 45.59 92 GLU A N 1
ATOM 753 C CA . GLU A 1 111 ? -0.185 49.308 23.200 1.00 46.85 92 GLU A CA 1
ATOM 754 C C . GLU A 1 111 ? 1.321 49.211 23.248 1.00 46.90 92 GLU A C 1
ATOM 755 O O . GLU A 1 111 ? 1.942 49.380 24.286 1.00 44.82 92 GLU A O 1
ATOM 761 N N . ALA A 1 112 ? 1.901 48.912 22.093 1.00 47.60 93 ALA A N 1
ATOM 762 C CA . ALA A 1 112 ? 3.379 48.849 21.955 1.00 47.08 93 ALA A CA 1
ATOM 763 C C . ALA A 1 112 ? 3.921 50.275 21.930 1.00 46.19 93 ALA A C 1
ATOM 764 O O . ALA A 1 112 ? 3.412 51.137 21.233 1.00 45.12 93 ALA A O 1
ATOM 766 N N . ARG A 1 113 ? 4.967 50.488 22.715 1.00 45.73 94 ARG A N 1
ATOM 767 C CA . ARG A 1 113 ? 5.625 51.790 22.814 1.00 45.09 94 ARG A CA 1
ATOM 768 C C . ARG A 1 113 ? 7.125 51.605 22.982 1.00 45.07 94 ARG A C 1
ATOM 769 O O . ARG A 1 113 ? 7.805 52.439 23.545 1.00 45.16 94 ARG A O 1
ATOM 777 N N . GLN A 1 114 ? 7.605 50.483 22.476 1.00 44.14 95 GLN A N 1
ATOM 778 C CA . GLN A 1 114 ? 9.016 50.097 22.509 1.00 44.02 95 GLN A CA 1
ATOM 779 C C . GLN A 1 114 ? 9.457 49.860 23.939 1.00 45.12 95 GLN A C 1
ATOM 780 O O . GLN A 1 114 ? 10.591 50.122 24.301 1.00 46.13 95 GLN A O 1
ATOM 786 N N . GLN A 1 115 ? 8.515 49.386 24.745 1.00 45.52 96 GLN A N 1
ATOM 787 C CA . GLN A 1 115 ? 8.779 49.032 26.149 1.00 44.52 96 GLN A CA 1
ATOM 788 C C . GLN A 1 115 ? 9.699 47.817 26.221 1.00 43.68 96 GLN A C 1
ATOM 789 O O . GLN A 1 115 ? 9.524 46.847 25.480 1.00 43.40 96 GLN A O 1
ATOM 795 N N . SER A 1 116 ? 10.626 47.859 27.171 1.00 42.45 97 SER A N 1
ATOM 796 C CA . SER A 1 116 ? 11.487 46.710 27.435 1.00 45.02 97 SER A CA 1
ATOM 797 C C . SER A 1 116 ? 10.860 45.824 28.521 1.00 43.00 97 SER A C 1
ATOM 798 O O . SER A 1 116 ? 10.053 46.260 29.367 1.00 43.17 97 SER A O 1
ATOM 801 N N . TYR A 1 117 ? 11.176 44.547 28.460 1.00 41.34 98 TYR A N 1
ATOM 802 C CA . TYR A 1 117 ? 10.678 43.625 29.446 1.00 39.48 98 TYR A CA 1
ATOM 803 C C . TYR A 1 117 ? 11.669 42.478 29.662 1.00 40.64 98 TYR A C 1
ATOM 804 O O . TYR A 1 117 ? 12.517 42.152 28.816 1.00 38.63 98 TYR A O 1
ATOM 813 N N . LYS A 1 118 ? 11.539 41.878 30.822 1.00 40.52 99 LYS A N 1
ATOM 814 C CA A LYS A 1 118 ? 12.379 40.739 31.171 0.50 42.08 99 LYS A CA 1
ATOM 815 C CA B LYS A 1 118 ? 12.385 40.754 31.196 0.50 42.07 99 LYS A CA 1
ATOM 816 C C . LYS A 1 118 ? 11.561 39.790 32.008 1.00 42.88 99 LYS A C 1
ATOM 817 O O . LYS A 1 118 ? 10.983 40.173 33.017 1.00 41.72 99 LYS A O 1
ATOM 828 N N . LEU A 1 119 ? 11.490 38.551 31.574 1.00 45.21 100 LEU A N 1
ATOM 829 C CA . LEU A 1 119 ? 10.721 37.614 32.358 1.00 46.88 100 LEU A CA 1
ATOM 830 C C . LEU A 1 119 ? 11.049 36.175 32.067 1.00 45.46 100 LEU A C 1
ATOM 831 O O . LEU A 1 119 ? 11.466 35.821 30.966 1.00 47.67 100 LEU A O 1
ATOM 836 N N . PRO A 1 120 ? 10.864 35.343 33.082 1.00 43.26 101 PRO A N 1
ATOM 837 C CA . PRO A 1 120 ? 11.087 33.941 32.955 1.00 41.97 101 PRO A CA 1
ATOM 838 C C . PRO A 1 120 ? 9.998 33.335 32.122 1.00 40.42 101 PRO A C 1
ATOM 839 O O . PRO A 1 120 ? 8.915 33.886 32.025 1.00 38.57 101 PRO A O 1
ATOM 843 N N . ALA A 1 121 ? 10.340 32.221 31.502 1.00 39.61 102 ALA A N 1
ATOM 844 C CA . ALA A 1 121 ? 9.411 31.430 30.725 1.00 39.10 102 ALA A CA 1
ATOM 845 C C . ALA A 1 121 ? 9.892 30.009 30.727 1.00 40.82 102 ALA A C 1
ATOM 846 O O . ALA A 1 121 ? 11.058 29.677 31.074 1.00 42.33 102 ALA A O 1
ATOM 848 N N . GLY A 1 122 ? 8.945 29.171 30.378 1.00 41.01 103 GLY A N 1
ATOM 849 C CA . GLY A 1 122 ? 9.171 27.737 30.244 1.00 42.85 103 GLY A CA 1
ATOM 850 C C . GLY A 1 122 ? 8.420 27.103 29.087 1.00 43.69 103 GLY A C 1
ATOM 851 O O . GLY A 1 122 ? 7.251 27.448 28.783 1.00 43.95 103 GLY A O 1
ATOM 852 N N . SER A 1 123 ? 9.098 26.142 28.457 1.00 43.34 104 SER A N 1
ATOM 853 C CA . SER A 1 123 ? 8.523 25.389 27.347 1.00 41.32 104 SER A CA 1
ATOM 854 C C . SER A 1 123 ? 8.641 23.880 27.521 1.00 41.90 104 SER A C 1
ATOM 855 O O . SER A 1 123 ? 9.593 23.365 28.097 1.00 39.33 104 SER A O 1
ATOM 858 N N . PHE A 1 124 ? 7.619 23.203 27.021 1.00 40.15 105 PHE A N 1
ATOM 859 C CA . PHE A 1 124 ? 7.572 21.745 27.005 1.00 38.28 105 PHE A CA 1
ATOM 860 C C . PHE A 1 124 ? 7.359 21.266 25.585 1.00 38.48 105 PHE A C 1
ATOM 861 O O . PHE A 1 124 ? 6.640 21.882 24.789 1.00 40.20 105 PHE A O 1
ATOM 869 N N . PHE A 1 125 ? 8.021 20.154 25.285 1.00 37.39 106 PHE A N 1
ATOM 870 C CA . PHE A 1 125 ? 8.045 19.585 23.943 1.00 37.31 106 PHE A CA 1
ATOM 871 C C . PHE A 1 125 ? 7.868 18.088 23.914 1.00 38.17 106 PHE A C 1
ATOM 872 O O . PHE A 1 125 ? 8.258 17.364 24.842 1.00 38.81 106 PHE A O 1
ATOM 880 N N . ASP A 1 126 ? 7.275 17.659 22.815 1.00 38.24 107 ASP A N 1
ATOM 881 C CA . ASP A 1 126 ? 7.279 16.255 22.431 1.00 39.88 107 ASP A CA 1
ATOM 882 C C . ASP A 1 126 ? 8.167 16.198 21.168 1.00 40.25 107 ASP A C 1
ATOM 883 O O . ASP A 1 126 ? 8.214 17.122 20.375 1.00 37.43 107 ASP A O 1
ATOM 888 N N . LEU A 1 127 ? 8.850 15.088 20.997 1.00 39.19 108 LEU A N 1
ATOM 889 C CA . LEU A 1 127 ? 9.692 14.846 19.808 1.00 39.21 108 LEU A CA 1
ATOM 890 C C . LEU A 1 127 ? 9.527 13.445 19.300 1.00 39.86 108 LEU A C 1
ATOM 891 O O . LEU A 1 127 ? 9.300 12.530 20.066 1.00 39.46 108 LEU A O 1
ATOM 896 N N . ARG A 1 128 ? 9.649 13.306 17.994 1.00 38.74 109 ARG A N 1
ATOM 897 C CA . ARG A 1 128 ? 9.617 12.019 17.337 1.00 39.77 109 ARG A CA 1
ATOM 898 C C . ARG A 1 128 ? 10.648 12.030 16.186 1.00 39.32 109 ARG A C 1
ATOM 899 O O . ARG A 1 128 ? 10.746 12.982 15.412 1.00 40.29 109 ARG A O 1
ATOM 907 N N . ASP A 1 129 ? 11.477 11.003 16.158 1.00 39.69 110 ASP A N 1
ATOM 908 C CA . ASP A 1 129 ? 12.504 10.867 15.125 1.00 40.09 110 ASP A CA 1
ATOM 909 C C . ASP A 1 129 ? 13.367 12.119 15.056 1.00 38.88 110 ASP A C 1
ATOM 910 O O . ASP A 1 129 ? 13.779 12.552 13.975 1.00 37.40 110 ASP A O 1
ATOM 915 N N . GLY A 1 130 ? 13.536 12.739 16.204 1.00 39.88 111 GLY A N 1
ATOM 916 C CA . GLY A 1 130 ? 14.440 13.908 16.348 1.00 41.41 111 GLY A CA 1
ATOM 917 C C . GLY A 1 130 ? 13.859 15.287 16.055 1.00 42.41 111 GLY A C 1
ATOM 918 O O . GLY A 1 130 ? 14.545 16.320 16.082 1.00 42.74 111 GLY A O 1
ATOM 919 N N . LEU A 1 131 ? 12.584 15.282 15.747 1.00 41.59 112 LEU A N 1
ATOM 920 C CA . LEU A 1 131 ? 11.875 16.476 15.424 1.00 42.55 112 LEU A CA 1
ATOM 921 C C . LEU A 1 131 ? 10.789 16.812 16.447 1.00 41.33 112 LEU A C 1
ATOM 922 O O . LEU A 1 131 ? 10.134 15.971 17.005 1.00 41.57 112 LEU A O 1
ATOM 927 N N . ILE A 1 132 ? 10.616 18.097 16.658 1.00 41.25 113 ILE A N 1
ATOM 928 C CA . ILE A 1 132 ? 9.606 18.594 17.586 1.00 40.98 113 ILE A CA 1
ATOM 929 C C . ILE A 1 132 ? 8.216 18.388 17.019 1.00 41.23 113 ILE A C 1
ATOM 930 O O . ILE A 1 132 ? 7.897 18.893 15.947 1.00 40.60 113 ILE A O 1
ATOM 935 N N . THR A 1 133 ? 7.392 17.634 17.736 1.00 40.37 114 THR A N 1
ATOM 936 C CA . THR A 1 133 ? 6.029 17.344 17.283 1.00 39.06 114 THR A CA 1
ATOM 937 C C . THR A 1 133 ? 4.970 18.108 18.075 1.00 40.01 114 THR A C 1
ATOM 938 O O . THR A 1 133 ? 3.764 18.112 17.748 1.00 38.63 114 THR A O 1
ATOM 942 N N . ARG A 1 134 ? 5.437 18.680 19.165 1.00 39.23 115 ARG A N 1
ATOM 943 C CA . ARG A 1 134 ? 4.619 19.550 20.008 1.00 39.94 115 ARG A CA 1
ATOM 944 C C . ARG A 1 134 ? 5.456 20.538 20.774 1.00 41.05 115 ARG A C 1
ATOM 945 O O . ARG A 1 134 ? 6.524 20.212 21.291 1.00 41.72 115 ARG A O 1
ATOM 953 N N . VAL A 1 135 ? 4.887 21.725 20.877 1.00 41.97 116 VAL A N 1
ATOM 954 C CA A VAL A 1 135 ? 5.472 22.884 21.548 0.50 42.86 116 VAL A CA 1
ATOM 955 C CA B VAL A 1 135 ? 5.492 22.795 21.629 0.50 41.02 116 VAL A CA 1
ATOM 956 C C . VAL A 1 135 ? 4.426 23.606 22.374 1.00 42.31 116 VAL A C 1
ATOM 957 O O . VAL A 1 135 ? 3.397 24.002 21.835 1.00 41.27 116 VAL A O 1
ATOM 964 N N . THR A 1 136 ? 4.691 23.750 23.668 1.00 42.77 117 THR A N 1
ATOM 965 C CA . THR A 1 136 ? 3.845 24.540 24.586 1.00 43.54 117 THR A CA 1
ATOM 966 C C . THR A 1 136 ? 4.761 25.452 25.382 1.00 43.14 117 THR A C 1
ATOM 967 O O . THR A 1 136 ? 5.789 25.039 25.841 1.00 44.07 117 THR A O 1
ATOM 971 N N . THR A 1 137 ? 4.362 26.713 25.523 1.00 42.46 118 THR A N 1
ATOM 972 C CA . THR A 1 137 ? 5.164 27.716 26.229 1.00 42.24 118 THR A CA 1
ATOM 973 C C . THR A 1 137 ? 4.333 28.434 27.248 1.00 40.87 118 THR A C 1
ATOM 974 O O . THR A 1 137 ? 3.167 28.762 27.013 1.00 39.48 118 THR A O 1
ATOM 978 N N . TYR A 1 138 ? 4.907 28.582 28.424 1.00 39.02 119 TYR A N 1
ATOM 979 C CA . TYR A 1 138 ? 4.223 29.270 29.517 1.00 40.08 119 TYR A CA 1
ATOM 980 C C . TYR A 1 138 ? 5.054 30.409 30.046 1.00 39.98 119 TYR A C 1
ATOM 981 O O . TYR A 1 138 ? 6.309 30.402 30.021 1.00 40.47 119 TYR A O 1
ATOM 990 N N . TYR A 1 139 ? 4.343 31.378 30.562 1.00 38.77 120 TYR A N 1
ATOM 991 C CA . TYR A 1 139 ? 4.977 32.534 31.228 1.00 39.72 120 TYR A CA 1
ATOM 992 C C . TYR A 1 139 ? 3.924 33.300 31.987 1.00 39.76 120 TYR A C 1
ATOM 993 O O . TYR A 1 139 ? 2.702 33.086 31.795 1.00 41.24 120 TYR A O 1
ATOM 1002 N N . ASN A 1 140 ? 4.381 34.159 32.885 1.00 40.66 121 ASN A N 1
ATOM 1003 C CA . ASN A 1 140 ? 3.467 35.002 33.688 1.00 40.75 121 ASN A CA 1
ATOM 1004 C C . ASN A 1 140 ? 2.969 36.186 32.876 1.00 41.69 121 ASN A C 1
ATOM 1005 O O . ASN A 1 140 ? 3.600 37.247 32.808 1.00 41.01 121 ASN A O 1
ATOM 1010 N N . LEU A 1 141 ? 1.786 36.006 32.295 1.00 42.37 122 LEU A N 1
ATOM 1011 C CA . LEU A 1 141 ? 1.191 37.042 31.424 1.00 41.76 122 LEU A CA 1
ATOM 1012 C C . LEU A 1 141 ? 0.815 38.308 32.198 1.00 42.23 122 LEU A C 1
ATOM 1013 O O . LEU A 1 141 ? 0.992 39.436 31.735 1.00 40.42 122 LEU A O 1
ATOM 1018 N N . SER A 1 142 ? 0.309 38.099 33.394 1.00 41.87 123 SER A N 1
ATOM 1019 C CA . SER A 1 142 ? -0.076 39.199 34.229 1.00 42.87 123 SER A CA 1
ATOM 1020 C C . SER A 1 142 ? 1.130 40.084 34.493 1.00 41.53 123 SER A C 1
ATOM 1021 O O . SER A 1 142 ? 1.025 41.287 34.465 1.00 40.92 123 SER A O 1
ATOM 1024 N N . ASP A 1 143 ? 2.263 39.447 34.755 1.00 40.61 124 ASP A N 1
ATOM 1025 C CA . ASP A 1 143 ? 3.503 40.149 35.047 1.00 40.30 124 ASP A CA 1
ATOM 1026 C C . ASP A 1 143 ? 3.991 40.890 33.833 1.00 39.64 124 ASP A C 1
ATOM 1027 O O . ASP A 1 143 ? 4.419 42.058 33.909 1.00 36.99 124 ASP A O 1
ATOM 1032 N N . TRP A 1 144 ? 3.898 40.223 32.696 1.00 38.81 125 TRP A N 1
ATOM 1033 C CA . TRP A 1 144 ? 4.313 40.861 31.457 1.00 40.14 125 TRP A CA 1
ATOM 1034 C C . TRP A 1 144 ? 3.506 42.130 31.201 1.00 40.23 125 TRP A C 1
ATOM 1035 O O . TRP A 1 144 ? 4.064 43.160 30.845 1.00 38.85 125 TRP A O 1
ATOM 1046 N N . ILE A 1 145 ? 2.204 42.031 31.397 1.00 39.26 126 ILE A N 1
ATOM 1047 C CA . ILE A 1 145 ? 1.290 43.136 31.144 1.00 40.10 126 ILE A CA 1
ATOM 1048 C C . ILE A 1 145 ? 1.604 44.296 32.058 1.00 41.71 126 ILE A C 1
ATOM 1049 O O . ILE A 1 145 ? 1.509 45.482 31.675 1.00 40.87 126 ILE A O 1
ATOM 1054 N N . LYS A 1 146 ? 2.014 43.931 33.262 1.00 41.93 127 LYS A N 1
ATOM 1055 C CA . LYS A 1 146 ? 2.356 44.925 34.269 1.00 44.40 127 LYS A CA 1
ATOM 1056 C C . LYS A 1 146 ? 3.603 45.682 33.797 1.00 43.25 127 LYS A C 1
ATOM 1057 O O . LYS A 1 146 ? 3.643 46.904 33.782 1.00 41.53 127 LYS A O 1
ATOM 1060 N N . GLN A 1 147 ? 4.582 44.923 33.332 1.00 43.24 128 GLN A N 1
ATOM 1061 C CA . GLN A 1 147 ? 5.850 45.499 32.881 1.00 42.51 128 GLN A CA 1
ATOM 1062 C C . GLN A 1 147 ? 5.682 46.493 31.731 1.00 42.75 128 GLN A C 1
ATOM 1063 O O . GLN A 1 147 ? 6.277 47.552 31.743 1.00 41.88 128 GLN A O 1
ATOM 1069 N N . VAL A 1 148 ? 4.872 46.139 30.745 1.00 42.23 129 VAL A N 1
ATOM 1070 C CA . VAL A 1 148 ? 4.716 46.974 29.532 1.00 42.07 129 VAL A CA 1
ATOM 1071 C C . VAL A 1 148 ? 3.705 48.082 29.671 1.00 44.01 129 VAL A C 1
ATOM 1072 O O . VAL A 1 148 ? 3.6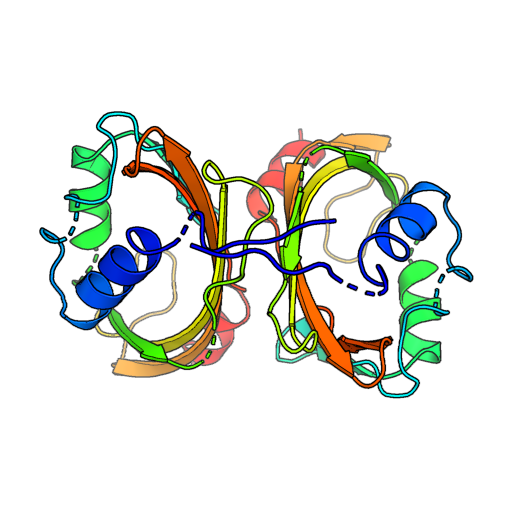36 48.999 28.844 1.00 42.83 129 VAL A O 1
ATOM 1076 N N . SER A 1 149 ? 2.940 48.003 30.742 1.00 45.16 130 SER A N 1
ATOM 1077 C CA . SER A 1 149 ? 1.896 48.998 30.989 1.00 48.03 130 SER A CA 1
ATOM 1078 C C . SER A 1 149 ? 2.483 50.131 31.816 1.00 51.12 130 SER A C 1
ATOM 1079 O O . SER A 1 149 ? 1.889 51.196 31.963 1.00 50.34 130 SER A O 1
ATOM 1082 N N . ALA A 1 150 ? 3.677 49.875 32.330 1.00 55.09 131 ALA A N 1
ATOM 1083 C CA . ALA A 1 150 ? 4.389 50.846 33.177 1.00 58.59 131 ALA A CA 1
ATOM 1084 C C . ALA A 1 150 ? 4.957 51.965 32.316 1.00 61.80 131 ALA A C 1
ATOM 1085 O O . ALA A 1 150 ? 5.033 53.109 32.785 1.00 63.73 131 ALA A O 1
ATOM 1088 N N . ASN B 1 14 ? 26.188 17.472 26.271 1.00 55.91 -5 ASN B N 1
ATOM 1089 C CA . ASN B 1 14 ? 24.784 17.475 26.902 1.00 56.75 -5 ASN B CA 1
ATOM 1090 C C . ASN B 1 14 ? 24.458 16.223 27.644 1.00 52.23 -5 ASN B C 1
ATOM 1091 O O . ASN B 1 14 ? 23.806 15.330 27.103 1.00 52.52 -5 ASN B O 1
ATOM 1096 N N . LEU B 1 15 ? 24.926 16.180 28.875 1.00 49.97 -4 LEU B N 1
ATOM 1097 C CA . LEU B 1 15 ? 24.752 15.022 29.725 1.00 48.56 -4 LEU B CA 1
ATOM 1098 C C . LEU B 1 15 ? 23.641 15.233 30.723 1.00 45.94 -4 LEU B C 1
ATOM 1099 O O . LEU B 1 15 ? 23.525 16.277 31.313 1.00 48.26 -4 LEU B O 1
ATOM 1104 N N . TYR B 1 16 ? 22.850 14.193 30.920 1.00 41.47 -3 TYR B N 1
ATOM 1105 C CA . TYR B 1 16 ? 21.739 14.237 31.812 1.00 39.40 -3 TYR B CA 1
ATOM 1106 C C . TYR B 1 16 ? 21.746 13.123 32.816 1.00 38.22 -3 TYR B C 1
ATOM 1107 O O . TYR B 1 16 ? 22.181 12.030 32.528 1.00 38.68 -3 TYR B O 1
ATOM 1116 N N . PHE B 1 17 ? 21.220 13.409 33.994 1.00 39.92 -2 PHE B N 1
ATOM 1117 C CA . PHE B 1 17 ? 21.090 12.378 35.046 1.00 40.71 -2 PHE B CA 1
ATOM 1118 C C . PHE B 1 17 ? 19.886 12.656 35.939 1.00 41.21 -2 PHE B C 1
ATOM 1119 O O . PHE B 1 17 ? 19.125 13.568 35.679 1.00 40.26 -2 PHE B O 1
ATOM 1127 N N . GLN B 1 18 ? 19.759 11.880 37.004 1.00 42.05 -1 GLN B N 1
ATOM 1128 C CA . GLN B 1 18 ? 18.605 11.970 37.902 1.00 43.89 -1 GLN B CA 1
ATOM 1129 C C . GLN B 1 18 ? 18.716 13.161 38.834 1.00 41.38 -1 GLN B C 1
ATOM 1130 O O . GLN B 1 18 ? 17.764 13.591 39.423 1.00 40.90 -1 GLN B O 1
ATOM 1136 N N . GLY B 1 19 ? 19.882 13.726 38.935 1.00 42.59 0 GLY B N 1
ATOM 1137 C CA . GLY B 1 19 ? 20.047 14.852 39.844 1.00 41.85 0 GLY B CA 1
ATOM 1138 C C . GLY B 1 19 ? 19.384 14.589 41.187 1.00 42.60 0 GLY B C 1
ATOM 1139 O O . GLY B 1 19 ? 19.544 13.551 41.801 1.00 39.05 0 GLY B O 1
ATOM 1148 N N . ASN B 1 21 ? 16.195 14.504 41.572 1.00 42.62 2 ASN B N 1
ATOM 1149 C CA . ASN B 1 21 ? 14.813 14.208 41.169 1.00 42.49 2 ASN B CA 1
ATOM 1150 C C . ASN B 1 21 ? 13.998 13.448 42.199 1.00 43.19 2 ASN B C 1
ATOM 1151 O O . ASN B 1 21 ? 12.758 13.524 42.156 1.00 40.06 2 ASN B O 1
ATOM 1156 N N . ASP B 1 22 ? 14.660 12.727 43.111 1.00 41.89 3 ASP B N 1
ATOM 1157 C CA A ASP B 1 22 ? 13.927 11.959 44.138 0.50 43.38 3 ASP B CA 1
ATOM 1158 C CA B ASP B 1 22 ? 13.935 11.962 44.145 0.50 43.57 3 ASP B CA 1
ATOM 1159 C C . ASP B 1 22 ? 13.109 12.889 45.027 1.00 43.52 3 ASP B C 1
ATOM 1160 O O . ASP B 1 22 ? 12.019 12.530 45.508 1.00 44.67 3 ASP B O 1
ATOM 1169 N N . THR B 1 23 ? 13.649 14.071 45.258 1.00 42.94 4 THR B N 1
ATOM 1170 C CA . THR B 1 23 ? 12.953 15.098 46.068 1.00 41.19 4 THR B CA 1
ATOM 1171 C C . THR B 1 23 ? 11.698 15.568 45.368 1.00 41.21 4 THR B C 1
ATOM 1172 O O . THR B 1 23 ? 10.643 15.776 45.989 1.00 41.39 4 THR B O 1
ATOM 1176 N N . ILE B 1 24 ? 11.810 15.696 44.049 1.00 40.72 5 ILE B N 1
ATOM 1177 C CA . ILE B 1 24 ? 10.705 16.173 43.239 1.00 42.33 5 ILE B CA 1
ATOM 1178 C C . ILE B 1 24 ? 9.631 15.089 43.249 1.00 41.80 5 ILE B C 1
ATOM 1179 O O . ILE B 1 24 ? 8.459 15.363 43.393 1.00 39.85 5 ILE B O 1
ATOM 1184 N N . ALA B 1 25 ? 10.059 13.839 43.105 1.00 42.13 6 ALA B N 1
ATOM 1185 C CA . ALA B 1 25 ? 9.113 12.706 43.164 1.00 41.88 6 ALA B CA 1
ATOM 1186 C C . ALA B 1 25 ? 8.367 12.652 44.519 1.00 42.07 6 ALA B C 1
ATOM 1187 O O . ALA B 1 25 ? 7.160 12.418 44.579 1.00 41.76 6 ALA B O 1
ATOM 1189 N N . ARG B 1 26 ? 9.104 12.844 45.599 1.00 42.30 7 ARG B N 1
ATOM 1190 C CA . ARG B 1 26 ? 8.518 12.824 46.930 1.00 42.69 7 ARG B CA 1
ATOM 1191 C C . ARG B 1 26 ? 7.503 13.916 47.086 1.00 41.67 7 ARG B C 1
ATOM 1192 O O . ARG B 1 26 ? 6.437 13.739 47.691 1.00 43.02 7 ARG B O 1
ATOM 1200 N N . TYR B 1 27 ? 7.840 15.055 46.506 1.00 38.81 8 TYR B N 1
ATOM 1201 C CA . TYR B 1 27 ? 7.010 16.243 46.593 1.00 41.69 8 TYR B CA 1
ATOM 1202 C C . TYR B 1 27 ? 5.650 15.992 45.930 1.00 42.09 8 TYR B C 1
ATOM 1203 O O . TYR B 1 27 ? 4.583 16.300 46.476 1.00 41.35 8 TYR B O 1
ATOM 1212 N N . PHE B 1 28 ? 5.698 15.441 44.727 1.00 40.97 9 PHE B N 1
ATOM 1213 C CA . PHE B 1 28 ? 4.462 15.202 43.996 1.00 40.59 9 PHE B CA 1
ATOM 1214 C C . PHE B 1 28 ? 3.666 14.006 44.589 1.00 40.75 9 PHE B C 1
ATOM 1215 O O . PHE B 1 28 ? 2.438 13.988 44.581 1.00 41.96 9 PHE B O 1
ATOM 1223 N N . ASP B 1 29 ? 4.382 12.984 45.031 1.00 40.63 10 ASP B N 1
ATOM 1224 C CA . ASP B 1 29 ? 3.749 11.862 45.678 1.00 40.06 10 ASP B CA 1
ATOM 1225 C C . ASP B 1 29 ? 2.970 12.356 46.924 1.00 40.95 10 ASP B C 1
ATOM 1226 O O . ASP B 1 29 ? 1.851 11.934 47.208 1.00 40.52 10 ASP B O 1
ATOM 1231 N N . ALA B 1 30 ? 3.573 13.290 47.639 1.00 41.36 11 ALA B N 1
ATOM 1232 C CA . ALA B 1 30 ? 2.965 13.821 48.870 1.00 41.48 11 ALA B CA 1
ATOM 1233 C C . ALA B 1 30 ? 1.706 14.590 48.489 1.00 40.97 11 ALA B C 1
ATOM 1234 O O . ALA B 1 30 ? 0.651 14.461 49.115 1.00 43.69 11 ALA B O 1
ATOM 1236 N N . PHE B 1 31 ? 1.809 15.351 47.404 1.00 43.15 12 PHE B N 1
ATOM 1237 C CA . PHE B 1 31 ? 0.669 16.135 46.882 1.00 42.18 12 PHE B CA 1
ATOM 1238 C C . PHE B 1 31 ? -0.473 15.164 46.597 1.00 42.04 12 PHE B C 1
ATOM 1239 O O . PHE B 1 31 ? -1.554 15.339 47.059 1.00 40.09 12 PHE B O 1
ATOM 1247 N N . ASN B 1 32 ? -0.183 14.094 45.860 1.00 41.76 13 ASN B N 1
ATOM 1248 C CA . ASN B 1 32 ? -1.235 13.156 45.505 1.00 42.76 13 ASN B CA 1
ATOM 1249 C C . ASN B 1 32 ? -1.829 12.465 46.733 1.00 43.90 13 ASN B C 1
ATOM 1250 O O .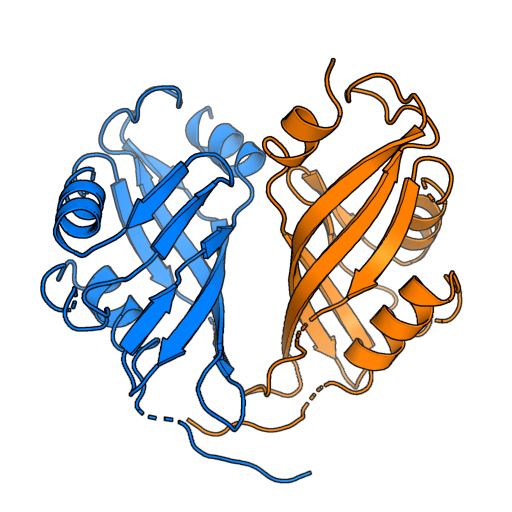 ASN B 1 32 ? -2.972 12.062 46.722 1.00 43.75 13 ASN B O 1
ATOM 1255 N N . ALA B 1 33 ? -1.039 12.344 47.794 1.00 42.46 14 ALA B N 1
ATOM 1256 C CA . ALA B 1 33 ? -1.525 11.690 49.036 1.00 41.85 14 ALA B CA 1
ATOM 1257 C C . ALA B 1 33 ? -2.228 12.671 49.953 1.00 42.12 14 ALA B C 1
ATOM 1258 O O . ALA B 1 33 ? -2.726 12.295 50.983 1.00 42.36 14 ALA B O 1
ATOM 1260 N N . GLY B 1 34 ? -2.229 13.931 49.581 1.00 41.06 15 GLY B N 1
ATOM 1261 C CA . GLY B 1 34 ? -2.833 14.970 50.418 1.00 41.64 15 GLY B CA 1
ATOM 1262 C C . GLY B 1 34 ? -1.990 15.266 51.629 1.00 42.69 15 GLY B C 1
ATOM 1263 O O . GLY B 1 34 ? -2.466 15.757 52.663 1.00 45.41 15 GLY B O 1
ATOM 1264 N N . ASP B 1 35 ? -0.711 14.948 51.507 1.00 41.54 16 ASP B N 1
ATOM 1265 C CA . ASP B 1 35 ? 0.216 15.114 52.606 1.00 40.95 16 ASP B CA 1
ATOM 1266 C C . ASP B 1 35 ? 1.019 16.389 52.535 1.00 42.84 16 ASP B 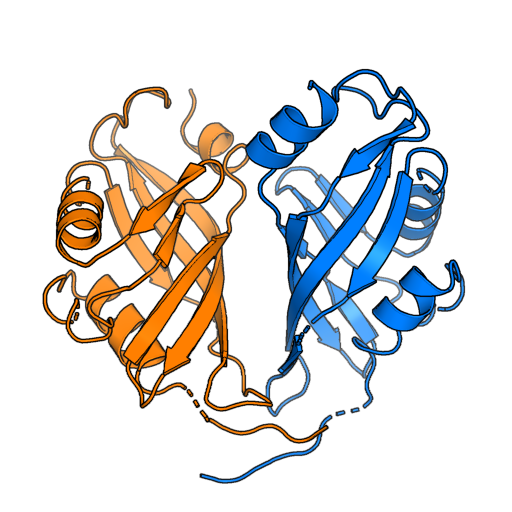C 1
ATOM 1267 O O . ASP B 1 35 ? 2.104 16.404 51.996 1.00 42.71 16 ASP B O 1
ATOM 1272 N N . THR B 1 36 ? 0.492 17.474 53.086 1.00 42.81 17 THR B N 1
ATOM 1273 C CA . THR B 1 36 ? 1.234 18.736 53.036 1.00 41.87 17 THR B CA 1
ATOM 1274 C C . THR B 1 36 ? 2.518 18.661 53.820 1.00 40.83 17 THR B C 1
ATOM 1275 O O . THR B 1 36 ? 3.506 19.353 53.502 1.00 41.83 17 THR B O 1
ATOM 1279 N N . ASP B 1 37 ? 2.555 17.774 54.815 1.00 40.88 18 ASP B N 1
ATOM 1280 C CA . ASP B 1 37 ? 3.741 17.690 55.670 1.00 40.74 18 ASP B CA 1
ATOM 1281 C C . ASP B 1 37 ? 4.926 17.184 54.844 1.00 42.65 18 ASP B C 1
ATOM 1282 O O . ASP B 1 37 ? 6.067 17.627 54.970 1.00 40.77 18 ASP B O 1
ATOM 1287 N N . GLY B 1 38 ? 4.613 16.210 54.014 1.00 44.84 19 GLY B N 1
ATOM 1288 C CA . GLY B 1 38 ? 5.593 15.599 53.128 1.00 44.90 19 GLY B CA 1
ATOM 1289 C C . GLY B 1 38 ? 6.053 16.614 52.113 1.00 45.14 19 GLY B C 1
ATOM 1290 O O . GLY B 1 38 ? 7.216 16.656 51.772 1.00 45.83 19 GLY B O 1
ATOM 1299 N N . LEU B 1 40 ? 6.090 19.921 52.574 1.00 42.60 21 LEU B N 1
ATOM 1300 C CA . LEU B 1 40 ? 6.860 20.958 53.276 1.00 41.38 21 LEU B CA 1
ATOM 1301 C C . LEU B 1 40 ? 8.255 20.457 53.599 1.00 41.94 21 LEU B C 1
ATOM 1302 O O . LEU B 1 40 ? 9.209 21.210 53.632 1.00 40.90 21 LEU B O 1
ATOM 1307 N N . ALA B 1 41 ? 8.344 19.162 53.830 1.00 40.79 22 ALA B N 1
ATOM 1308 C CA . ALA B 1 41 ? 9.595 18.542 54.192 1.00 42.90 22 ALA B CA 1
ATOM 1309 C C . ALA B 1 41 ? 10.612 18.623 53.039 1.00 42.81 22 ALA B C 1
ATOM 1310 O O . ALA B 1 41 ? 11.818 18.575 53.238 1.00 43.81 22 ALA B O 1
ATOM 1312 N N . CYS B 1 42 ? 10.100 18.784 51.832 1.00 41.77 23 CYS B N 1
ATOM 1313 C CA . CYS B 1 42 ? 10.950 18.872 50.640 1.00 42.50 23 CYS B CA 1
ATOM 1314 C C . CYS B 1 42 ? 11.484 20.277 50.355 1.00 43.16 23 CYS B C 1
ATOM 1315 O O . CYS B 1 42 ? 12.243 20.489 49.403 1.00 42.60 23 CYS B O 1
ATOM 1318 N N . LEU B 1 43 ? 11.045 21.233 51.168 1.00 42.77 24 LEU B N 1
ATOM 1319 C CA . LEU B 1 43 ? 11.342 22.642 50.922 1.00 42.64 24 LEU B CA 1
ATOM 1320 C C . LEU B 1 43 ? 12.347 23.234 51.875 1.00 43.40 24 LEU B C 1
ATOM 1321 O O . LEU B 1 43 ? 12.412 22.873 53.036 1.00 41.61 24 LEU B O 1
ATOM 1326 N N . SER B 1 44 ? 13.132 24.164 51.349 1.00 42.86 25 SER B N 1
ATOM 1327 C CA . SER B 1 44 ? 14.084 24.919 52.165 1.00 42.48 25 SER B CA 1
ATOM 1328 C C . SER B 1 44 ? 13.301 25.983 52.913 1.00 41.86 25 SER B C 1
ATOM 1329 O O . SER B 1 44 ? 12.220 26.379 52.544 1.00 41.85 25 SER B O 1
ATOM 1332 N N . GLU B 1 45 ? 13.880 26.465 53.979 1.00 42.87 26 GLU B N 1
ATOM 1333 C CA . GLU B 1 45 ? 13.230 27.507 54.772 1.00 43.70 26 GLU B CA 1
ATOM 1334 C C . GLU B 1 45 ? 13.031 28.800 54.003 1.00 44.60 26 GLU B C 1
ATOM 1335 O O . GLU B 1 45 ? 12.120 29.555 54.313 1.00 44.88 26 GLU B O 1
ATOM 1341 N N . ASP B 1 46 ? 13.843 29.029 52.972 1.00 44.69 27 ASP B N 1
ATOM 1342 C CA . ASP B 1 46 ? 13.761 30.290 52.194 1.00 44.77 27 ASP B CA 1
ATOM 1343 C C . ASP B 1 46 ? 13.097 30.073 50.834 1.00 44.54 27 ASP B C 1
ATOM 1344 O O . ASP B 1 46 ? 13.246 30.861 49.887 1.00 45.32 27 ASP B O 1
ATOM 1349 N N . VAL B 1 47 ? 12.309 29.018 50.775 1.00 44.49 28 VAL B N 1
ATOM 1350 C CA . VAL B 1 47 ? 11.636 28.629 49.520 1.00 43.08 28 VAL B CA 1
ATOM 1351 C C . VAL B 1 47 ? 10.855 29.793 48.871 1.00 43.31 28 VAL B C 1
ATOM 1352 O O . VAL B 1 47 ? 10.097 30.496 49.520 1.00 44.40 28 VAL B O 1
ATOM 1356 N N . ALA B 1 48 ? 11.103 29.992 47.581 1.00 41.44 29 ALA B N 1
ATOM 1357 C CA . ALA B 1 48 ? 10.425 31.023 46.788 1.00 39.98 29 ALA B CA 1
ATOM 1358 C C . ALA B 1 48 ? 9.434 30.332 45.873 1.00 40.29 29 ALA B C 1
ATOM 1359 O O . ALA B 1 48 ? 9.801 29.662 44.902 1.00 41.49 29 ALA B O 1
ATOM 1361 N N . HIS B 1 49 ? 8.171 30.572 46.175 1.00 40.90 30 HIS B N 1
ATOM 1362 C CA . HIS B 1 49 ? 7.059 30.020 45.428 1.00 40.79 30 HIS B CA 1
ATOM 1363 C C . HIS B 1 49 ? 6.531 31.083 44.495 1.00 41.13 30 HIS B C 1
ATOM 1364 O O . HIS B 1 49 ? 5.938 32.064 44.906 1.00 42.02 30 HIS B O 1
ATOM 1371 N N . HIS B 1 50 ? 6.761 30.834 43.213 1.00 40.20 31 HIS B N 1
ATOM 1372 C CA . HIS B 1 50 ? 6.316 31.689 42.113 1.00 41.43 31 HIS B CA 1
ATOM 1373 C C . HIS B 1 50 ? 4.938 31.257 41.641 1.00 41.93 31 HIS B C 1
ATOM 1374 O O . HIS B 1 50 ? 4.811 30.348 40.854 1.00 42.70 31 HIS B O 1
ATOM 1381 N N . VAL B 1 51 ? 3.923 31.924 42.170 1.00 42.22 32 VAL B N 1
ATOM 1382 C CA . VAL B 1 51 ? 2.495 31.581 41.877 1.00 42.80 32 VAL B CA 1
ATOM 1383 C C . VAL B 1 51 ? 2.141 31.904 40.429 1.00 42.66 32 VAL B C 1
ATOM 1384 O O . VAL B 1 51 ? 2.454 32.958 39.899 1.00 42.35 32 VAL B O 1
ATOM 1388 N N . ASN B 1 52 ? 1.537 30.938 39.765 1.00 43.35 33 ASN B N 1
ATOM 1389 C CA . ASN B 1 52 ? 1.120 31.150 38.373 1.00 43.77 33 ASN B CA 1
ATOM 1390 C C . ASN B 1 52 ? 0.166 32.330 38.285 1.00 44.61 33 ASN B C 1
ATOM 1391 O O . ASN B 1 52 ? -0.848 32.392 39.000 1.00 44.08 33 ASN B O 1
ATOM 1396 N N . GLU B 1 53 ? 0.526 33.246 37.397 1.00 44.48 34 GLU B N 1
ATOM 1397 C CA . GLU B 1 53 ? -0.189 34.477 37.129 1.00 44.06 34 GLU B CA 1
ATOM 1398 C C . GLU B 1 53 ? -0.277 35.299 38.401 1.00 45.73 34 GLU B C 1
ATOM 1399 O O . GLU B 1 53 ? -1.128 36.160 38.537 1.00 45.90 34 GLU B O 1
ATOM 1405 N N . GLY B 1 54 ? 0.603 34.995 39.340 1.00 44.35 35 GLY B N 1
ATOM 1406 C CA . GLY B 1 54 ? 0.628 35.701 40.623 1.00 44.02 35 GLY B CA 1
ATOM 1407 C C . GLY B 1 54 ? 1.953 36.265 41.065 1.00 42.41 35 GLY B C 1
ATOM 1408 O O . GLY B 1 54 ? 2.765 36.651 40.279 1.00 41.85 35 GLY B O 1
ATOM 1409 N N . ASN B 1 55 ? 2.136 36.261 42.379 1.00 44.17 36 ASN B N 1
ATOM 1410 C CA . ASN B 1 55 ? 3.324 36.825 43.035 1.00 45.49 36 ASN B CA 1
ATOM 1411 C C . ASN B 1 55 ? 4.268 35.759 43.517 1.00 43.62 36 ASN B C 1
ATOM 1412 O O . ASN B 1 55 ? 3.982 34.596 43.435 1.00 45.03 36 ASN B O 1
ATOM 1417 N N . ILE B 1 56 ? 5.358 36.201 44.106 1.00 43.61 37 ILE B N 1
ATOM 1418 C CA . ILE B 1 56 ? 6.374 35.307 44.666 1.00 44.39 37 ILE B CA 1
ATOM 1419 C C . ILE B 1 56 ? 6.151 35.258 46.180 1.00 43.47 37 ILE B C 1
ATOM 1420 O O . ILE B 1 56 ? 6.173 36.273 46.833 1.00 44.04 37 ILE B O 1
ATOM 1425 N N . ARG B 1 57 ? 5.916 34.067 46.706 1.00 42.46 38 ARG B N 1
ATOM 1426 C CA . ARG B 1 57 ? 5.628 33.894 48.135 1.00 41.44 38 ARG B CA 1
ATOM 1427 C C . ARG B 1 57 ? 6.827 33.196 48.756 1.00 41.96 38 ARG B C 1
ATOM 1428 O O . ARG B 1 57 ? 7.244 32.141 48.331 1.00 42.04 38 ARG B O 1
ATOM 1436 N N . VAL B 1 58 ? 7.375 33.784 49.783 1.00 42.85 39 VAL B N 1
ATOM 1437 C CA . VAL B 1 58 ? 8.575 33.231 50.391 1.00 41.70 39 VAL B CA 1
ATOM 1438 C C . VAL B 1 58 ? 8.330 32.549 51.725 1.00 40.67 39 VAL B C 1
ATOM 1439 O O . VAL B 1 58 ? 7.652 33.071 52.623 1.00 40.69 39 VAL B O 1
ATOM 1443 N N . GLY B 1 59 ? 8.880 31.341 51.818 1.00 40.00 40 GLY B N 1
ATOM 1444 C CA . GLY B 1 59 ? 8.857 30.574 53.075 1.00 41.36 40 GLY B CA 1
ATOM 1445 C C . GLY B 1 59 ? 7.767 29.546 53.261 1.00 40.31 40 GLY B C 1
ATOM 1446 O O . GLY B 1 59 ? 6.751 29.531 52.588 1.00 41.08 40 GLY B O 1
ATOM 1447 N N . LYS B 1 60 ? 8.009 28.699 54.253 1.00 40.69 41 LYS B N 1
ATOM 1448 C CA . LYS B 1 60 ? 7.141 27.570 54.527 1.00 40.49 41 LYS B CA 1
ATOM 1449 C C . LYS B 1 60 ? 5.835 27.957 55.186 1.00 39.02 41 LYS B C 1
ATOM 1450 O O . LYS B 1 60 ? 4.863 27.241 55.047 1.00 39.81 41 LYS B O 1
ATOM 1456 N N . GLU B 1 61 ? 5.829 29.045 55.944 1.00 40.16 42 GLU B N 1
ATOM 1457 C CA . GLU B 1 61 ? 4.556 29.485 56.568 1.00 39.94 42 GLU B CA 1
ATOM 1458 C C . GLU B 1 61 ? 3.569 29.845 55.475 1.00 39.55 42 GLU B C 1
ATOM 1459 O O . GLU B 1 61 ? 2.412 29.435 55.500 1.00 39.29 42 GLU B O 1
ATOM 1465 N N . LYS B 1 62 ? 4.062 30.575 54.477 1.00 39.81 43 LYS B N 1
ATOM 1466 C CA . LYS B 1 62 ? 3.220 30.967 53.368 1.00 40.83 43 LYS B CA 1
ATOM 1467 C C . LYS B 1 62 ? 2.831 29.777 52.564 1.00 40.75 43 LYS B C 1
ATOM 1468 O O . LYS B 1 62 ? 1.706 29.692 52.085 1.00 39.17 43 LYS B O 1
ATOM 1474 N N . PHE B 1 63 ? 3.766 28.838 52.415 1.00 39.76 44 PHE B N 1
ATOM 1475 C CA . PHE B 1 63 ? 3.485 27.647 51.592 1.00 40.02 44 PHE B CA 1
ATOM 1476 C C . PHE B 1 63 ? 2.393 26.782 52.217 1.00 40.38 44 PHE B C 1
ATOM 1477 O O . PHE B 1 63 ? 1.462 26.311 51.522 1.00 41.40 44 PHE B O 1
ATOM 1485 N N . ALA B 1 64 ? 2.473 26.644 53.532 1.00 38.76 45 ALA B N 1
ATOM 1486 C CA . ALA B 1 64 ? 1.488 25.843 54.285 1.00 39.22 45 ALA B CA 1
ATOM 1487 C C . ALA B 1 64 ? 0.068 26.483 54.142 1.00 39.31 45 ALA B C 1
ATOM 1488 O O . ALA B 1 64 ? -0.968 25.809 53.949 1.00 40.75 45 ALA B O 1
ATOM 1490 N N . ALA B 1 65 ? 0.049 27.794 54.251 1.00 39.49 46 ALA B N 1
ATOM 1491 C CA . ALA B 1 65 ? -1.181 28.579 54.090 1.00 39.77 46 ALA B CA 1
ATOM 1492 C C . ALA B 1 65 ? -1.747 28.402 52.674 1.00 41.53 46 ALA B C 1
ATOM 1493 O O . ALA B 1 65 ? -2.963 28.240 52.455 1.00 43.09 46 ALA B O 1
ATOM 1495 N N . PHE B 1 66 ? -0.842 28.390 51.715 1.00 39.89 47 PHE B N 1
ATOM 1496 C CA . PHE B 1 66 ? -1.201 28.239 50.289 1.00 39.94 47 PHE B CA 1
ATOM 1497 C C . PHE B 1 66 ? -1.841 26.877 50.047 1.00 42.20 47 PHE B C 1
ATOM 1498 O O . PHE B 1 66 ? -2.906 26.736 49.397 1.00 42.74 47 PHE B O 1
ATOM 1506 N N . CYS B 1 67 ? -1.222 25.879 50.652 1.00 40.38 48 CYS B N 1
ATOM 1507 C CA . CYS B 1 67 ? -1.738 24.510 50.573 1.00 40.43 48 CYS B CA 1
ATOM 1508 C C . CYS B 1 67 ? -3.124 24.400 51.206 1.00 40.21 48 CYS B C 1
ATOM 1509 O O . CYS B 1 67 ? -4.032 23.746 50.657 1.00 41.33 48 CYS B O 1
ATOM 1512 N N . ALA B 1 68 ? -3.296 25.059 52.340 1.00 40.34 49 ALA B N 1
ATOM 1513 C CA . ALA B 1 68 ? -4.599 25.047 53.023 1.00 40.13 49 ALA B CA 1
ATOM 1514 C C . ALA B 1 68 ? -5.697 25.640 52.145 1.00 42.02 49 ALA B C 1
ATOM 1515 O O . ALA B 1 68 ? -6.847 25.168 52.087 1.00 39.61 49 ALA B O 1
ATOM 1517 N N . HIS B 1 69 ? -5.303 26.691 51.443 1.00 42.12 50 HIS B N 1
ATOM 1518 C CA . HIS B 1 69 ? -6.213 27.406 50.582 1.00 42.05 50 HIS B CA 1
ATOM 1519 C C . HIS B 1 69 ? -6.651 26.490 49.417 1.00 42.88 50 HIS B C 1
ATOM 1520 O O . HIS B 1 69 ? -7.827 26.390 49.052 1.00 39.67 50 HIS B O 1
ATOM 1540 N N . SER B 1 71 ? -6.565 23.254 49.385 1.00 44.48 52 SER B N 1
ATOM 1541 C CA . SER B 1 71 ? -7.252 22.142 50.019 1.00 42.78 52 SER B CA 1
ATOM 1542 C C . SER B 1 71 ? -8.723 22.477 50.230 1.00 42.59 52 SER B C 1
ATOM 1543 O O . SER B 1 71 ? -9.604 21.622 50.163 1.00 39.76 52 SER B O 1
ATOM 1546 N N . HIS B 1 72 ? -8.978 23.747 50.438 1.00 41.66 53 HIS B N 1
ATOM 1547 C CA . HIS B 1 72 ? -10.362 24.217 50.619 1.00 41.27 53 HIS B CA 1
ATOM 1548 C C . HIS B 1 72 ? -11.085 24.322 49.277 1.00 40.62 53 HIS B C 1
ATOM 1549 O O . HIS B 1 72 ? -12.227 23.934 49.160 1.00 39.04 53 HIS B O 1
ATOM 1556 N N . CYS B 1 73 ? -10.371 24.791 48.265 1.00 39.27 54 CYS B N 1
ATOM 1557 C CA . CYS B 1 73 ? -10.974 25.067 46.944 1.00 40.52 54 CYS B CA 1
ATOM 1558 C C . CYS B 1 73 ? -11.045 23.941 45.951 1.00 39.55 54 CYS B C 1
ATOM 1559 O O . CYS B 1 73 ? -11.964 23.873 45.120 1.00 40.98 54 CYS B O 1
ATOM 1562 N N . TYR B 1 74 ? -10.077 23.056 46.035 1.00 40.29 55 TYR B N 1
ATOM 1563 C CA . TYR B 1 74 ? -9.911 22.043 45.023 1.00 40.76 55 TYR B CA 1
ATOM 1564 C C . TYR B 1 74 ? -9.558 20.681 45.572 1.00 43.43 55 TYR B C 1
ATOM 1565 O O . TYR B 1 74 ? -8.956 20.550 46.645 1.00 41.90 55 TYR B O 1
ATOM 1574 N N . LYS B 1 75 ? -9.992 19.666 44.840 1.00 42.73 56 LYS B N 1
ATOM 1575 C CA . LYS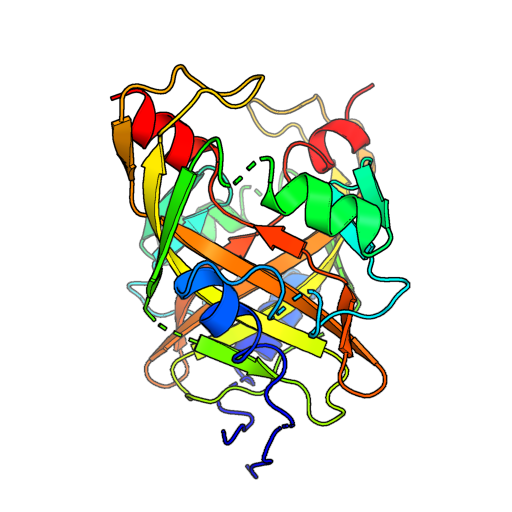 B 1 75 ? -9.550 18.304 45.107 1.00 43.08 56 LYS B CA 1
ATOM 1576 C C . LYS B 1 75 ? -8.886 17.854 43.787 1.00 43.86 56 LYS B C 1
ATOM 1577 O O . LYS B 1 75 ? -9.530 17.823 42.741 1.00 43.90 56 LYS B O 1
ATOM 1581 N N . GLU B 1 76 ? -7.600 17.523 43.854 1.00 44.22 57 GLU B N 1
ATOM 1582 C CA . GLU B 1 76 ? -6.797 17.217 42.654 1.00 44.54 57 GLU B CA 1
ATOM 1583 C C . GLU B 1 76 ? -5.905 16.008 42.763 1.00 44.29 57 GLU B C 1
ATOM 1584 O O . GLU B 1 76 ? -5.479 15.599 43.855 1.00 43.06 57 GLU B O 1
ATOM 1590 N N . GLU B 1 77 ? -5.699 15.397 41.608 1.00 42.54 58 GLU B N 1
ATOM 1591 C CA . GLU B 1 77 ? -4.720 14.317 41.456 1.00 45.54 58 GLU B CA 1
ATOM 1592 C C . GLU B 1 77 ? -3.935 14.584 40.193 1.00 44.58 58 GLU B C 1
ATOM 1593 O O . GLU B 1 77 ? -4.508 14.999 39.186 1.00 43.65 58 GLU B O 1
ATOM 1599 N N . LEU B 1 78 ? -2.635 14.313 40.275 1.00 42.73 59 LEU B N 1
ATOM 1600 C CA . LEU B 1 78 ? -1.689 14.470 39.151 1.00 42.61 59 LEU B CA 1
ATOM 1601 C C . LEU B 1 78 ? -1.445 13.131 38.474 1.00 43.41 59 LEU B C 1
ATOM 1602 O O . LEU B 1 78 ? -1.230 12.123 39.136 1.00 44.49 59 LEU B O 1
ATOM 1607 N N . THR B 1 79 ? -1.539 13.126 37.162 1.00 41.16 60 THR B N 1
ATOM 1608 C CA . THR B 1 79 ? -1.290 11.932 36.369 1.00 42.33 60 THR B CA 1
ATOM 1609 C C . THR B 1 79 ? -0.377 12.285 35.221 1.00 41.80 60 THR B C 1
ATOM 1610 O O . THR B 1 79 ? -0.019 13.462 35.022 1.00 39.72 60 THR B O 1
ATOM 1614 N N . ASP B 1 80 ? -0.003 11.263 34.467 1.00 40.43 61 ASP B N 1
ATOM 1615 C CA . ASP B 1 80 ? 0.853 11.448 33.297 1.00 44.07 61 ASP B CA 1
ATOM 1616 C C . ASP B 1 80 ? 2.122 12.201 33.641 1.00 43.62 61 ASP B C 1
ATOM 1617 O O . ASP B 1 80 ? 2.621 12.988 32.846 1.00 43.64 61 ASP B O 1
ATOM 1630 N N . VAL B 1 82 ? 5.757 13.312 34.160 1.00 42.19 63 VAL B N 1
ATOM 1631 C CA . VAL B 1 82 ? 7.086 13.145 33.615 1.00 41.32 63 VAL B CA 1
ATOM 1632 C C . VAL B 1 82 ? 8.026 14.035 34.408 1.00 42.01 63 VAL B C 1
ATOM 1633 O O . VAL B 1 82 ? 7.867 15.245 34.408 1.00 39.95 63 VAL B O 1
ATOM 1637 N N . ILE B 1 83 ? 8.981 13.403 35.109 1.00 40.04 64 ILE B N 1
ATOM 1638 C CA . ILE B 1 83 ? 10.064 14.114 35.804 1.00 40.65 64 ILE B CA 1
ATOM 1639 C C . ILE B 1 83 ? 11.322 13.921 34.921 1.00 39.66 64 ILE B C 1
ATOM 1640 O O . ILE B 1 83 ? 11.827 12.808 34.696 1.00 38.24 64 ILE B O 1
ATOM 1645 N N . PHE B 1 84 ? 11.747 15.029 34.330 1.00 40.75 65 PHE B N 1
ATOM 1646 C CA . PHE B 1 84 ? 12.814 15.033 33.333 1.00 40.11 65 PHE B CA 1
ATOM 1647 C C . PHE B 1 84 ? 14.201 14.809 33.936 1.00 39.25 65 PHE B C 1
ATOM 1648 O O . PHE B 1 84 ? 14.489 15.214 35.055 1.00 37.68 65 PHE B O 1
ATOM 1656 N N . ALA B 1 85 ? 15.021 14.118 33.172 1.00 38.61 66 ALA B N 1
ATOM 1657 C CA . ALA B 1 85 ? 16.460 14.008 33.534 1.00 40.96 66 ALA B CA 1
ATOM 1658 C C . ALA B 1 85 ? 17.011 15.444 33.410 1.00 41.58 66 ALA B C 1
ATOM 1659 O O . ALA B 1 85 ? 16.595 16.225 32.565 1.00 41.04 66 ALA B O 1
ATOM 1661 N N . THR B 1 86 ? 17.983 15.748 34.254 1.00 41.57 67 THR B N 1
ATOM 1662 C CA . THR B 1 86 ? 18.516 17.093 34.375 1.00 40.40 67 THR B CA 1
ATOM 1663 C C . THR B 1 86 ? 20.001 17.168 34.126 1.00 41.28 67 THR B C 1
ATOM 1664 O O . THR B 1 86 ? 20.723 16.207 34.344 1.00 38.57 67 THR B O 1
ATOM 1668 N N . PRO B 1 87 ? 20.459 18.326 33.637 1.00 41.87 68 PRO B N 1
ATOM 1669 C CA . PRO B 1 87 ? 21.855 18.524 33.436 1.00 43.71 68 PRO B CA 1
ATOM 1670 C C . PRO B 1 87 ? 22.557 19.002 34.693 1.00 44.42 68 PRO B C 1
ATOM 1671 O O . PRO B 1 87 ? 23.768 19.005 34.750 1.00 44.89 68 PRO B O 1
ATOM 1675 N N . ASP B 1 88 ? 21.771 19.320 35.716 1.00 43.68 69 ASP B N 1
ATOM 1676 C CA . ASP B 1 88 ? 22.297 19.949 36.940 1.00 43.87 69 ASP B CA 1
ATOM 1677 C C . ASP B 1 88 ? 21.448 19.567 38.134 1.00 41.69 69 ASP B C 1
ATOM 1678 O O . ASP B 1 88 ? 20.229 19.776 38.116 1.00 40.92 69 ASP B O 1
ATOM 1683 N N . ALA B 1 89 ? 22.105 18.988 39.143 1.00 39.91 70 ALA B N 1
ATOM 1684 C CA . ALA B 1 89 ? 21.445 18.555 40.388 1.00 40.53 70 ALA B CA 1
ATOM 1685 C C . ALA B 1 89 ? 20.696 19.672 41.083 1.00 40.65 70 ALA B C 1
ATOM 1686 O O . ALA B 1 89 ? 19.799 19.394 41.860 1.00 42.86 70 ALA B O 1
ATOM 1688 N N . THR B 1 90 ? 21.038 20.915 40.781 1.00 39.20 71 THR B N 1
ATOM 1689 C CA . THR B 1 90 ? 20.370 22.086 41.414 1.00 41.45 71 THR B CA 1
ATOM 1690 C C . THR B 1 90 ? 19.107 22.553 40.675 1.00 41.14 71 THR B C 1
ATOM 1691 O O . THR B 1 90 ? 18.497 23.578 40.994 1.00 39.77 71 THR B O 1
ATOM 1695 N N . ARG B 1 91 ? 18.752 21.805 39.648 1.00 40.03 72 ARG B N 1
ATOM 1696 C CA . ARG B 1 91 ? 17.592 22.163 38.839 1.00 40.42 72 ARG B CA 1
ATOM 1697 C C . ARG B 1 91 ? 16.771 20.947 38.509 1.00 41.99 72 ARG B C 1
ATOM 1698 O O . ARG B 1 91 ? 17.273 19.810 38.435 1.00 40.26 72 ARG B O 1
ATOM 1706 N N . ALA B 1 92 ? 15.477 21.193 38.349 1.00 41.81 73 ALA B N 1
ATOM 1707 C CA . ALA B 1 92 ? 14.557 20.164 37.958 1.00 41.37 73 ALA B CA 1
ATOM 1708 C C . ALA B 1 92 ? 13.344 20.725 37.215 1.00 41.67 73 ALA B C 1
ATOM 1709 O O . ALA B 1 92 ? 13.038 21.918 37.269 1.00 41.72 73 ALA B O 1
ATOM 1711 N N . ALA B 1 93 ? 12.690 19.793 36.543 1.00 42.69 74 ALA B N 1
ATOM 1712 C CA . ALA B 1 93 ? 11.493 20.045 35.726 1.00 40.31 74 ALA B CA 1
ATOM 1713 C C . ALA B 1 93 ? 10.597 18.834 35.637 1.00 40.20 74 ALA B C 1
ATOM 1714 O O . ALA B 1 93 ? 11.059 17.679 35.575 1.00 39.32 74 ALA B O 1
ATOM 1716 N N . ALA B 1 94 ? 9.290 19.122 35.616 1.00 40.03 75 ALA B N 1
ATOM 1717 C CA . ALA B 1 94 ? 8.246 18.101 35.479 1.00 40.83 75 ALA B CA 1
ATOM 1718 C C . ALA B 1 94 ? 7.057 18.635 34.667 1.00 40.66 75 ALA B C 1
ATOM 1719 O O . ALA B 1 94 ? 6.786 19.813 34.646 1.00 38.09 75 ALA B O 1
ATOM 1721 N N . GLU B 1 95 ? 6.449 17.733 33.932 1.00 39.04 76 GLU B N 1
ATOM 1722 C CA . GLU B 1 95 ? 5.240 18.020 33.180 1.00 39.98 76 GLU B CA 1
ATOM 1723 C C . GLU B 1 95 ? 4.259 16.929 33.542 1.00 40.10 76 GLU B C 1
ATOM 1724 O O . GLU B 1 95 ? 4.634 15.753 33.712 1.00 40.77 76 GLU B O 1
ATOM 1730 N N . TYR B 1 96 ? 3.007 17.338 33.678 1.00 40.99 77 TYR B N 1
ATOM 1731 C CA . TYR B 1 96 ? 1.966 16.455 34.116 1.00 40.22 77 TYR B CA 1
ATOM 1732 C C . TYR B 1 96 ? 0.561 16.994 33.832 1.00 40.21 77 TYR B C 1
ATOM 1733 O O . TYR B 1 96 ? 0.359 18.073 33.274 1.00 41.18 77 TYR B O 1
ATOM 1742 N N . THR B 1 97 ? -0.389 16.175 34.207 1.00 41.10 78 THR B N 1
ATOM 1743 C CA . THR B 1 97 ? -1.821 16.463 34.041 1.00 40.74 78 THR B CA 1
ATOM 1744 C C . THR B 1 97 ? -2.483 16.630 35.392 1.00 41.70 78 THR B C 1
ATOM 1745 O O . THR B 1 97 ? -2.332 15.774 36.272 1.00 41.79 78 THR B O 1
ATOM 1749 N N . VAL B 1 98 ? -3.175 17.760 35.560 1.00 41.56 79 VAL B N 1
ATOM 1750 C CA . VAL B 1 98 ? -3.951 18.022 36.769 1.00 42.66 79 VAL B CA 1
ATOM 1751 C C . VAL B 1 98 ? -5.390 17.644 36.544 1.00 42.23 79 VAL B C 1
ATOM 1752 O O . VAL B 1 98 ? -6.026 18.127 35.611 1.00 42.27 79 VAL B O 1
ATOM 1756 N N . ASN B 1 99 ? -5.878 16.743 37.381 1.00 42.26 80 ASN B N 1
ATOM 1757 C CA . ASN B 1 99 ? -7.264 16.305 37.322 1.00 43.42 80 ASN B CA 1
ATOM 1758 C C . ASN B 1 99 ? -7.933 16.767 38.580 1.00 43.07 80 ASN B C 1
ATOM 1759 O O . ASN B 1 99 ? -7.428 16.487 39.658 1.00 44.76 80 ASN B O 1
ATOM 1764 N N . GLY B 1 100 ? -9.070 17.436 38.481 1.00 41.26 81 GLY B N 1
ATOM 1765 C CA . GLY B 1 100 ? -9.727 17.914 39.705 1.00 39.72 81 GLY B CA 1
ATOM 1766 C C . GLY B 1 100 ? -11.186 18.194 39.685 1.00 39.30 81 GLY B C 1
ATOM 1767 O O . GLY B 1 100 ? -11.890 18.065 38.669 1.00 38.19 81 GLY B O 1
ATOM 1768 N N . THR B 1 101 ? -11.619 18.547 40.885 1.00 38.45 82 THR B N 1
ATOM 1769 C CA . THR B 1 101 ? -12.991 18.995 41.191 1.00 40.48 82 THR B CA 1
ATOM 1770 C C . THR B 1 101 ? -12.911 20.318 41.961 1.00 40.40 82 THR B C 1
ATOM 1771 O O . THR B 1 101 ? -12.124 20.480 42.912 1.00 40.21 82 THR B O 1
ATOM 1775 N N . TYR B 1 102 ? -13.712 21.259 41.500 1.00 37.87 83 TYR B N 1
ATOM 1776 C CA . TYR B 1 102 ? -13.779 22.629 42.040 1.00 37.45 83 TYR B CA 1
ATOM 1777 C C . TYR B 1 102 ? -14.771 22.625 43.169 1.00 37.83 83 TYR B C 1
ATOM 1778 O O . TYR B 1 102 ? -15.991 22.727 42.972 1.00 39.92 83 TYR B O 1
ATOM 1787 N N . LEU B 1 103 ? -14.237 22.503 44.373 1.00 38.83 84 LEU B N 1
ATOM 1788 C CA . LEU B 1 103 ? -15.080 22.333 45.582 1.00 40.10 84 LEU B CA 1
ATOM 1789 C C . LEU B 1 103 ? -15.703 23.606 46.159 1.00 39.25 84 LEU B C 1
ATOM 1790 O O . LEU B 1 103 ? -16.825 23.603 46.614 1.00 39.16 84 LEU B O 1
ATOM 1795 N N . ALA B 1 104 ? -14.944 24.690 46.133 1.00 39.95 85 ALA B N 1
ATOM 1796 C CA . ALA B 1 104 ? -15.340 25.945 46.787 1.00 38.37 85 ALA B CA 1
ATOM 1797 C C . ALA B 1 104 ? -14.677 27.103 46.109 1.00 38.99 85 ALA B C 1
ATOM 1798 O O . ALA B 1 104 ? -13.511 27.026 45.681 1.00 38.85 85 ALA B O 1
ATOM 1800 N N . THR B 1 105 ? -15.458 28.162 45.961 1.00 39.73 86 THR B N 1
ATOM 1801 C CA . THR B 1 105 ? -15.038 29.312 45.165 1.00 41.01 86 THR B CA 1
ATOM 1802 C C . THR B 1 105 ? -13.732 29.932 45.621 1.00 42.24 86 THR B C 1
ATOM 1803 O O . THR B 1 105 ? -13.538 30.193 46.782 1.00 42.61 86 THR B O 1
ATOM 1807 N N . ASP B 1 106 ? -12.859 30.137 44.648 1.00 42.21 87 ASP B N 1
ATOM 1808 C CA . ASP B 1 106 ? -11.577 30.782 44.823 1.00 42.77 87 ASP B CA 1
ATOM 1809 C C . ASP B 1 106 ? -11.823 32.241 44.423 1.00 45.77 87 ASP B C 1
ATOM 1810 O O . ASP B 1 106 ? -12.189 32.565 43.272 1.00 46.68 87 ASP B O 1
ATOM 1815 N N . GLU B 1 107 ? -11.650 33.113 45.406 1.00 46.51 88 GLU B N 1
ATOM 1816 C CA . GLU B 1 107 ? -11.910 34.559 45.258 1.00 48.97 88 GLU B CA 1
ATOM 1817 C C . GLU B 1 107 ? -11.366 35.135 43.984 1.00 48.73 88 GLU B C 1
ATOM 1818 O O . GLU B 1 107 ? -10.184 35.067 43.715 1.00 51.86 88 GLU B O 1
ATOM 1820 N N . GLY B 1 108 ? -12.264 35.685 43.192 1.00 48.92 89 GLY B N 1
ATOM 1821 C CA . GLY B 1 108 ? -11.901 36.320 41.930 1.00 48.14 89 GLY B CA 1
ATOM 1822 C C . GLY B 1 108 ? -12.069 35.402 40.741 1.00 47.66 89 GLY B C 1
ATOM 1823 O O . GLY B 1 108 ? -11.987 35.847 39.605 1.00 48.12 89 GLY B O 1
ATOM 1824 N N . LEU B 1 109 ? -12.279 34.117 41.023 1.00 44.48 90 LEU B N 1
ATOM 1825 C CA . LEU B 1 109 ? -12.501 33.107 39.990 1.00 42.01 90 LEU B CA 1
ATOM 1826 C C . LEU B 1 109 ? -13.997 32.702 39.915 1.00 42.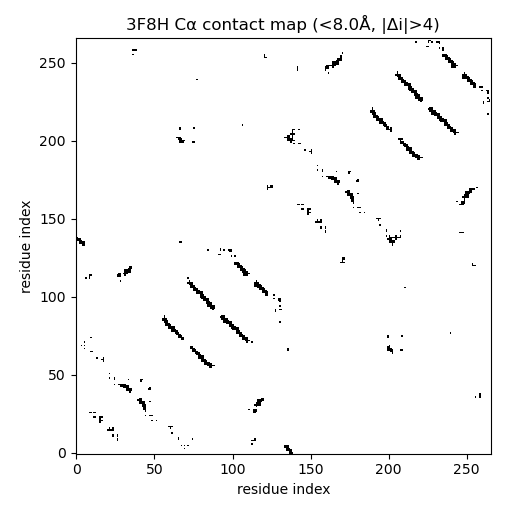31 90 LEU B C 1
ATOM 1827 O O . LEU B 1 109 ? -14.782 33.059 40.771 1.00 40.13 90 LEU B O 1
ATOM 1832 N N . PRO B 1 110 ? -14.402 31.951 38.884 1.00 42.22 91 PRO B N 1
ATOM 1833 C CA . PRO B 1 110 ? -15.821 31.574 38.790 1.00 41.66 91 PRO B CA 1
ATOM 1834 C C . PRO B 1 110 ? -16.367 30.801 40.011 1.00 40.85 91 PRO B C 1
ATOM 1835 O O . PRO B 1 110 ? -15.608 30.183 40.753 1.00 38.58 91 PRO B O 1
ATOM 1839 N N . GLU B 1 111 ? -17.677 30.852 40.200 1.00 38.74 92 GLU B N 1
ATOM 1840 C CA A GLU B 1 111 ? -18.299 30.161 41.329 0.50 39.98 92 GLU B CA 1
ATOM 1841 C CA B GLU B 1 111 ? -18.329 30.137 41.313 0.50 39.98 92 GLU B CA 1
ATOM 1842 C C . GLU B 1 111 ? -18.135 28.645 41.146 1.00 39.74 92 GLU B C 1
ATOM 1843 O O . GLU B 1 111 ? -18.222 28.100 40.041 1.00 39.13 92 GLU B O 1
ATOM 1854 N N . ALA B 1 112 ? -17.873 28.000 42.262 1.00 40.11 93 ALA B N 1
ATOM 1855 C CA . ALA B 1 112 ? -17.660 26.556 42.352 1.00 39.41 93 ALA B CA 1
ATOM 1856 C C . ALA B 1 112 ? -18.984 25.835 42.451 1.00 39.45 93 ALA B C 1
ATOM 1857 O O . ALA B 1 112 ? -19.893 26.231 43.179 1.00 39.84 93 ALA B O 1
ATOM 1859 N N . ARG B 1 113 ? -19.085 24.775 41.676 1.00 40.08 94 ARG B N 1
ATOM 1860 C CA . ARG B 1 113 ? -20.238 23.897 41.718 1.00 40.11 94 ARG B CA 1
ATOM 1861 C C . ARG B 1 113 ? -19.868 22.444 41.422 1.00 38.80 94 ARG B C 1
ATOM 1862 O O . ARG B 1 113 ? -20.622 21.689 40.817 1.00 38.56 94 ARG B O 1
ATOM 1870 N N . GLN B 1 114 ? -18.685 22.098 41.907 1.00 37.46 95 GLN B N 1
ATOM 1871 C CA . GLN B 1 114 ? -18.153 20.764 41.857 1.00 38.18 95 GLN B CA 1
ATOM 1872 C C . GLN B 1 114 ? -17.854 20.383 40.425 1.00 39.18 95 GLN B C 1
ATOM 1873 O O . GLN B 1 114 ? -17.937 19.226 40.034 1.00 41.57 95 GLN B O 1
ATOM 1879 N N . GLN B 1 115 ? -17.469 21.376 39.648 1.00 40.09 96 GLN B N 1
ATOM 1880 C CA . GLN B 1 115 ? -17.034 21.121 38.265 1.00 41.03 96 GLN B CA 1
ATOM 1881 C C . GLN B 1 115 ? -15.833 20.232 38.244 1.00 41.05 96 GLN B C 1
ATOM 1882 O O . GLN B 1 115 ? -14.889 20.363 39.036 1.00 40.17 96 GLN B O 1
ATOM 1888 N N . SER B 1 116 ? -15.847 19.390 37.227 1.00 42.15 97 SER B N 1
ATOM 1889 C CA . SER B 1 116 ? -14.718 18.532 36.925 1.00 42.69 97 SER B CA 1
ATOM 1890 C C . SER B 1 116 ? -13.798 19.207 35.897 1.00 43.04 97 SER B C 1
ATOM 1891 O O . SER B 1 116 ? -14.250 19.749 34.871 1.00 44.68 97 SER B O 1
ATOM 1894 N N . TYR B 1 117 ? -12.496 19.169 36.149 1.00 41.89 98 TYR B N 1
ATOM 1895 C CA . TYR B 1 117 ? -11.533 19.736 35.208 1.00 40.35 98 TYR B CA 1
ATOM 1896 C C . TYR B 1 117 ? -10.306 18.882 35.007 1.00 40.10 98 TYR B C 1
ATOM 1897 O O . TYR B 1 117 ? -9.951 18.023 35.827 1.00 37.87 98 TYR B O 1
ATOM 1906 N N . LYS B 1 118 ? -9.672 19.155 33.879 1.00 41.38 99 LYS B N 1
ATOM 1907 C CA . LYS B 1 118 ? -8.471 18.454 33.470 1.00 42.56 99 LYS B CA 1
ATOM 1908 C C . LYS B 1 118 ? -7.599 19.392 32.649 1.00 43.31 99 LYS B C 1
ATOM 1909 O O . LYS B 1 118 ? -8.024 19.922 31.616 1.00 42.47 99 LYS B O 1
ATOM 1915 N N . LEU B 1 119 ? -6.367 19.568 33.112 1.00 43.14 100 LEU B N 1
ATOM 1916 C CA . LEU B 1 119 ? -5.492 20.609 32.553 1.00 47.70 100 LEU B CA 1
ATOM 1917 C C . LEU B 1 119 ? -4.026 20.215 32.497 1.00 44.74 100 LEU B C 1
ATOM 1918 O O . LEU B 1 119 ? -3.540 19.668 33.467 1.00 46.34 100 LEU B O 1
ATOM 1923 N N . PRO B 1 120 ? -3.319 20.536 31.393 1.00 43.39 101 PRO B N 1
ATOM 1924 C CA . PRO B 1 120 ? -1.901 20.309 31.418 1.00 43.85 101 PRO B CA 1
ATOM 1925 C C . PRO B 1 120 ? -1.227 21.363 32.277 1.00 41.43 101 PRO B C 1
ATOM 1926 O O . PRO B 1 120 ? -1.697 22.511 32.404 1.00 41.66 101 PRO B O 1
ATOM 1930 N N . ALA B 1 121 ? -0.160 20.911 32.903 1.00 40.70 102 ALA B N 1
ATOM 1931 C CA . ALA B 1 121 ? 0.639 21.720 33.784 1.00 40.19 102 ALA B CA 1
ATOM 1932 C C . ALA B 1 121 ? 2.092 21.309 33.795 1.00 40.73 102 ALA B C 1
ATOM 1933 O O . ALA B 1 121 ? 2.497 20.255 33.274 1.00 40.51 102 ALA B O 1
ATOM 1935 N N . GLY B 1 122 ? 2.884 22.210 34.333 1.00 41.75 103 GLY B N 1
ATOM 1936 C CA . GLY B 1 122 ? 4.324 21.986 34.468 1.00 43.17 103 GLY B CA 1
ATOM 1937 C C . GLY B 1 122 ? 4.944 22.745 35.607 1.00 42.41 103 GLY B C 1
ATOM 1938 O O . GLY B 1 122 ? 4.440 23.763 36.032 1.00 44.79 103 GLY B O 1
ATOM 1939 N N . SER B 1 123 ? 6.061 22.215 36.097 1.00 41.73 104 SER B N 1
ATOM 1940 C CA . SER B 1 123 ? 6.781 22.832 37.187 1.00 41.68 104 SER B CA 1
ATOM 1941 C C . SER B 1 123 ? 8.276 22.793 36.973 1.00 40.63 104 SER B C 1
ATOM 1942 O O . SER B 1 123 ? 8.817 21.848 36.431 1.00 40.45 104 SER B O 1
ATOM 1945 N N . PHE B 1 124 ? 8.900 23.882 37.384 1.00 40.36 105 PHE B N 1
ATOM 1946 C CA . PHE B 1 124 ? 10.338 24.049 37.372 1.00 39.19 105 PHE B CA 1
ATOM 1947 C C . PHE B 1 124 ? 10.803 24.384 38.787 1.00 39.27 105 PHE B C 1
ATOM 1948 O O . PHE B 1 124 ? 10.126 25.051 39.544 1.00 41.60 105 PHE B O 1
ATOM 1956 N N . PHE B 1 125 ? 11.974 23.883 39.114 1.00 39.52 106 PHE B N 1
ATOM 1957 C CA . PHE B 1 125 ? 12.541 24.024 40.427 1.00 39.04 106 PHE B CA 1
ATOM 1958 C C . PHE B 1 125 ? 14.013 24.298 40.477 1.00 40.33 106 PHE B C 1
ATOM 1959 O O . PHE B 1 125 ? 14.799 23.880 39.600 1.00 40.53 106 PHE B O 1
ATOM 1967 N N . ASP B 1 126 ? 14.362 24.998 41.550 1.00 40.94 107 ASP B N 1
ATOM 1968 C CA . ASP B 1 126 ? 15.750 25.153 41.997 1.00 41.85 107 ASP B CA 1
ATOM 1969 C C . ASP B 1 126 ? 15.857 24.304 43.276 1.00 43.43 107 ASP B C 1
ATOM 1970 O O . ASP B 1 126 ? 14.923 24.255 44.109 1.00 42.31 107 ASP B O 1
ATOM 1975 N N . LEU B 1 127 ? 16.998 23.664 43.427 1.00 41.06 108 LEU B N 1
ATOM 1976 C CA . LEU B 1 127 ? 17.274 22.889 44.627 1.00 41.83 108 LEU B CA 1
ATOM 1977 C C . LEU B 1 127 ? 18.648 23.214 45.195 1.00 41.24 108 LEU B C 1
ATOM 1978 O O . LEU B 1 127 ? 19.555 23.596 44.477 1.00 41.06 108 LEU B O 1
ATOM 1983 N N . ARG B 1 128 ? 18.758 23.054 46.496 1.00 40.69 109 ARG B N 1
ATOM 1984 C CA . ARG B 1 128 ? 20.028 23.194 47.192 1.00 44.10 109 ARG B CA 1
ATOM 1985 C C . ARG B 1 128 ? 20.136 22.035 48.152 1.00 44.76 109 ARG B C 1
ATOM 1986 O O . ARG B 1 128 ? 19.284 21.830 49.019 1.00 43.93 109 ARG B O 1
ATOM 1994 N N . ASP B 1 129 ? 21.161 21.241 47.949 1.00 45.98 110 ASP B N 1
ATOM 1995 C CA . ASP B 1 129 ? 21.394 20.088 48.805 1.00 47.54 110 ASP B CA 1
ATOM 1996 C C . ASP B 1 129 ? 20.154 19.219 48.977 1.00 47.16 110 ASP B C 1
ATOM 1997 O O . ASP B 1 129 ? 19.848 18.805 50.080 1.00 48.61 110 ASP B O 1
ATOM 2002 N N . GLY B 1 130 ? 19.412 18.986 47.917 1.00 46.75 111 GLY B N 1
ATOM 2003 C CA . GLY B 1 130 ? 18.233 18.088 48.014 1.00 47.43 111 GLY B CA 1
ATOM 2004 C C . GLY B 1 130 ? 16.904 18.681 48.461 1.00 45.99 111 GLY B C 1
ATOM 2005 O O . GLY B 1 130 ? 15.858 18.027 48.413 1.00 46.51 111 GLY B O 1
ATOM 2006 N N . LEU B 1 131 ? 16.949 19.937 48.861 1.00 43.78 112 LEU B N 1
ATOM 2007 C CA . LEU B 1 131 ? 15.742 20.691 49.204 1.00 42.34 112 LEU B CA 1
ATOM 2008 C C . LEU B 1 131 ? 15.393 21.703 48.113 1.00 41.15 112 LEU B C 1
ATOM 2009 O O . LEU B 1 131 ? 16.257 22.374 47.560 1.00 41.32 112 LEU B O 1
ATOM 2014 N N . ILE B 1 132 ? 14.102 21.822 47.850 1.00 40.59 113 ILE B N 1
ATOM 2015 C CA . ILE B 1 132 ? 13.580 22.761 46.843 1.00 41.56 113 ILE B CA 1
ATOM 2016 C C . ILE B 1 132 ? 13.654 24.169 47.391 1.00 41.09 113 ILE B C 1
ATOM 2017 O O . ILE B 1 132 ? 13.094 24.442 48.443 1.00 41.32 113 ILE B O 1
ATOM 2022 N N . THR B 1 133 ? 14.314 25.055 46.660 1.00 41.19 114 THR B N 1
ATOM 2023 C CA . THR B 1 133 ? 14.503 26.457 47.085 1.00 41.95 114 THR B CA 1
ATOM 2024 C C . THR B 1 133 ? 13.644 27.423 46.279 1.00 41.55 114 THR B C 1
ATOM 2025 O O . THR B 1 133 ? 13.496 28.602 46.598 1.00 41.99 114 THR B O 1
ATOM 2029 N N . ARG B 1 134 ? 13.136 26.896 45.194 1.00 41.82 115 ARG B N 1
ATOM 2030 C CA . ARG B 1 134 ? 12.256 27.628 44.298 1.00 40.97 115 ARG B CA 1
ATOM 2031 C C . ARG B 1 134 ? 11.365 26.700 43.502 1.00 41.85 115 ARG B C 1
ATOM 2032 O O . ARG B 1 134 ? 11.808 25.701 42.946 1.00 43.21 115 ARG B O 1
ATOM 2040 N N . VAL B 1 135 ? 10.096 27.051 43.476 1.00 42.82 116 VAL B N 1
ATOM 2041 C CA . VAL B 1 135 ? 9.095 26.329 42.715 1.00 43.96 116 VAL B CA 1
ATOM 2042 C C . VAL B 1 135 ? 8.287 27.288 41.855 1.00 42.99 116 VAL B C 1
ATOM 2043 O O . VAL B 1 135 ? 7.754 28.301 42.321 1.00 43.10 116 VAL B O 1
ATOM 2047 N N . THR B 1 136 ? 8.281 26.982 40.570 1.00 41.67 117 THR B N 1
ATOM 2048 C CA . THR B 1 136 ? 7.467 27.709 39.587 1.00 42.94 117 THR B CA 1
ATOM 2049 C C . THR B 1 136 ? 6.542 26.756 38.888 1.00 44.02 117 THR B C 1
ATOM 2050 O O . THR B 1 136 ? 6.972 25.899 38.132 1.00 45.55 117 THR B O 1
ATOM 2054 N N . THR B 1 137 ? 5.261 26.959 39.093 1.00 43.73 118 THR B N 1
ATOM 2055 C CA . THR B 1 137 ? 4.245 26.134 38.465 1.00 45.04 118 THR B CA 1
ATOM 2056 C C . THR B 1 137 ? 3.505 26.903 37.397 1.00 43.95 118 THR B C 1
ATOM 2057 O O . THR B 1 137 ? 3.105 28.062 37.561 1.00 43.42 118 THR B O 1
ATOM 2061 N N . TYR B 1 138 ? 3.427 26.264 36.248 1.00 42.56 119 TYR B N 1
ATOM 2062 C CA . TYR B 1 138 ? 2.755 26.818 35.091 1.00 40.38 119 TYR B CA 1
ATOM 2063 C C . TYR B 1 138 ? 1.563 26.003 34.654 1.00 40.78 119 TYR B C 1
ATOM 2064 O O . TYR B 1 138 ? 1.552 24.790 34.657 1.00 41.09 119 TYR B O 1
ATOM 2073 N N . TYR B 1 139 ? 0.572 26.750 34.211 1.00 41.86 120 TYR B N 1
ATOM 2074 C CA . TYR B 1 139 ? -0.637 26.230 33.586 1.00 41.13 120 TYR B CA 1
ATOM 2075 C C . TYR B 1 139 ? -1.361 27.423 32.968 1.00 40.64 120 TYR B C 1
ATOM 2076 O O . TYR B 1 139 ? -1.042 28.569 33.232 1.00 41.41 120 TYR B O 1
ATOM 2085 N N . ASN B 1 140 ? -2.257 27.118 32.067 1.00 40.95 121 ASN B N 1
ATOM 2086 C CA . ASN B 1 140 ? -3.051 28.136 31.390 1.00 40.77 121 ASN B CA 1
ATOM 2087 C C . ASN B 1 140 ? -4.335 28.422 32.139 1.00 42.53 121 ASN B C 1
ATOM 2088 O O . ASN B 1 140 ? -5.354 27.704 32.029 1.00 42.61 121 ASN B O 1
ATOM 2093 N N . LEU B 1 141 ? -4.286 29.503 32.904 1.00 42.68 122 LEU B N 1
ATOM 2094 C CA . LEU B 1 141 ? -5.409 29.896 33.750 1.00 43.47 122 LEU B CA 1
ATOM 2095 C C . LEU B 1 141 ? -6.702 30.175 32.952 1.00 43.58 122 LEU B C 1
ATOM 2096 O O . LEU B 1 141 ? -7.784 29.782 33.371 1.00 42.47 122 LEU B O 1
ATOM 2101 N N . SER B 1 142 ? -6.588 30.843 31.809 1.00 44.90 123 SER B N 1
ATOM 2102 C CA A SER B 1 142 ? -7.763 31.142 30.991 0.50 45.42 123 SER B CA 1
ATOM 2103 C CA B SER B 1 142 ? -7.772 31.142 30.992 0.50 45.61 123 SER B CA 1
ATOM 2104 C C . SER B 1 142 ? -8.394 29.823 30.536 1.00 45.19 123 SER B C 1
ATOM 2105 O O . SER B 1 142 ? -9.623 29.682 30.479 1.00 44.52 123 SER B O 1
ATOM 2110 N N . ASP B 1 143 ? -7.552 28.844 30.245 1.00 43.31 124 ASP B N 1
ATOM 2111 C CA . ASP B 1 143 ? -8.091 27.536 29.833 1.00 43.71 124 ASP B CA 1
ATOM 2112 C C . ASP B 1 143 ? -8.930 26.928 30.963 1.00 44.73 124 ASP B C 1
ATOM 2113 O O . ASP B 1 143 ? -10.052 26.433 30.736 1.00 43.99 124 ASP B O 1
ATOM 2118 N N . TRP B 1 144 ? -8.393 27.008 32.176 1.00 41.90 125 TRP B N 1
ATOM 2119 C CA . TRP B 1 144 ? -9.096 26.455 33.338 1.00 42.28 125 TRP B CA 1
ATOM 2120 C C . TRP B 1 144 ? -10.414 27.172 33.550 1.00 41.33 125 TRP B C 1
ATOM 2121 O O . TRP B 1 144 ? -11.467 26.562 33.699 1.00 41.21 125 TRP B O 1
ATOM 2132 N N . ILE B 1 145 ? -10.345 28.490 33.501 1.00 41.94 126 ILE B N 1
ATOM 2133 C CA . ILE B 1 145 ? -11.526 29.319 33.672 1.00 41.81 126 ILE B CA 1
ATOM 2134 C C . ILE B 1 145 ? -12.602 28.918 32.669 1.00 43.80 126 ILE B C 1
ATOM 2135 O O . ILE B 1 145 ? -13.795 28.927 32.960 1.00 42.60 126 ILE B O 1
ATOM 2140 N N . LYS B 1 146 ? -12.175 28.577 31.463 1.00 44.34 127 LYS B N 1
ATOM 2141 C CA . LYS B 1 146 ? -13.131 28.187 30.446 1.00 46.53 127 LYS B CA 1
ATOM 2142 C C . LYS B 1 146 ? -13.820 26.893 30.815 1.00 46.42 127 LYS B C 1
ATOM 2143 O O . LYS B 1 146 ? -14.995 26.685 30.537 1.00 44.16 127 LYS B O 1
ATOM 2149 N N . GLN B 1 147 ? -13.092 26.030 31.498 1.00 46.56 128 GLN B N 1
ATOM 2150 C CA . GLN B 1 147 ? -13.663 24.722 31.838 1.00 46.72 128 GLN B CA 1
ATOM 2151 C C . GLN B 1 147 ? -14.664 24.800 32.960 1.00 46.95 128 GLN B C 1
ATOM 2152 O O . GLN B 1 147 ? -15.621 24.037 32.992 1.00 48.23 128 GLN B O 1
ATOM 2158 N N . VAL B 1 148 ? -14.456 25.741 33.868 1.00 45.80 129 VAL B N 1
ATOM 2159 C CA . VAL B 1 148 ? -15.329 25.867 35.055 1.00 45.62 129 VAL B CA 1
ATOM 2160 C C . VAL B 1 148 ? -16.423 26.922 34.975 1.00 47.34 129 VAL B C 1
ATOM 2161 O O . VAL B 1 148 ? -17.282 27.033 35.834 1.00 48.42 129 VAL B O 1
ATOM 2165 N N . SER B 1 149 ? -16.383 27.699 33.929 1.00 48.40 130 SER B N 1
ATOM 2166 C CA . SER B 1 149 ? -17.382 28.727 33.767 1.00 50.66 130 SER B CA 1
ATOM 2167 C C . SER B 1 149 ? -18.590 28.144 33.103 1.00 53.79 130 SER B C 1
ATOM 2168 O O . SER B 1 149 ? -18.487 27.284 32.213 1.00 55.07 130 SER B O 1
ATOM 2171 N N . ALA B 1 150 ? -19.734 28.646 33.541 1.00 56.89 131 ALA B N 1
ATOM 2172 C CA . ALA B 1 150 ? -21.027 28.261 32.955 1.00 59.67 131 ALA B CA 1
#

InterPro domains:
  IPR011721 Conserved hypothetical protein CHP02096 [TIGR02096] (4-130)
  IPR032710 NTF2-like domain superfamily [SSF54427] (3-126)
  IPR037401 SnoaL-like domain [PF12680] (6-116)

CATH classification: 3.10.450.50

Foldseek 3Di:
DDDDDDLPLVVLVQVCVQVLNLVSLVQADQFAWEPPDPVDTDTGSVSVVVVSVLCQFKDWHWDDDKDADPVRFKIKDKTKIWIFGHQDDPPADGGDRFIDMFIKMKMFGDDPRHTRYIDIDTDPVVVSVRRVD/DDFACLDVLVVLVQVCVQVLNPVSLVQADQQAWEDDEVDHTDGGDVVVVVVSVLCQFKDWHWDDDKDTDPHNQKTKDKTKIWIFGRADDPPADGHDRFTDIWIKMWMFGDDPRHTRYIYIDTDPVVRSVRGDD

Secondary structure (P-SEA, 3-state):
cccccccaaaaaaaaaaaacccccccccccccccccccccccccaaaaaaaaacccccccccccccccccccccbbbbbbbbbcccccccccccccccccccccccccccccccccbbbbbccaaaaaaaaac/cccccccaaaaaaaaaaaacccccccccccbbbbbcccbbbbbcaaaaaaaaaccccccccccccccccccccccbbbbbbbbcccccccccccccccccccccccccccccccccbbbbbccaaaaaaaacc

Sequence (266 aa):
NLYFQGNDTIARRYFDAFNAGDTDGLACLSEDVAHHVNEGNIRVGKEKFAAFCAHSHCYKEELTDVIFATPDATRAAAEYTVNGTYLATDEGLPEARQQSYKKLPAGSFFDLRDGLITRVVTTYYNLSDWIKQVSANLYFQGNDDTIARYFDAFNAGDTDGLACLSEDVAHHVNEGNIRVGKEKFAAFCAHSHCYKEELTDVIFATPDATRAAAEYTVNGTYLATDEGLPEEARQQSYKLPAGSFFDLRDGLITRVTTYYNLSSDWIKQVSA

B-factor: mean 44.74, std 7.02, range [24.03, 81.87]

Radius of gyration: 18.88 Å; Cα contacts (8 Å, |Δi|>4): 593; chains: 2; bounding box: 46×45×49 Å

Organism: Ruegeria sp. (strain TM1040) (NCBI:txid292414)

Nearest PDB structures (foldseek):
  3f8h-assembly1_B  TM=1.005E+00  e=4.888E-26  Ruegeria sp. TM1040
  3f7x-assembly1_A-2  TM=9.413E-01  e=4.707E-16  Pseudomonas putida KT2440
  3i0y-assembly1_B  TM=9.524E-01  e=1.227E-15  Xanthomonas campestris pv. campestris
  3kkg-assembly1_A-2  TM=8.218E-01  e=1.248E-07  Jannaschia sp. CCS1
  3ef8-assembly1_A  TM=6.321E-01  e=1.082E-04  Novosphingobium aromaticivorans DSM 12444

Solvent-accessible surface area: 13199 Å² total